Protein AF-0000000078591070 (afdb_homodimer)

Foldseek 3Di:
DKDWDWDDPDPFKIKTKIADPPPPAIWIDIDGDCQSVQWDDKADQHSFKIWTWGDDPPAIEIEMEGDADAPPDDPVSNVSRVVSVVVVVVPDDPPHHYDYDYHRHPVPPPVVPPVVD/DKDWDWQDPDPFKIKTKIADPPPPAIWIDIDGDCQSVQWDDKADQYSFKIWTWGDDPPAIEIEMEGDADAPPDDPVSNVSRVVSVVVVVVPDDPVHHYDYDYHRHPVVPVVPPVVVD

Nearest PDB structures (foldseek):
  4gyz-assembly6_F  TM=6.927E-01  e=1.384E-02  Mus musculus
  4gyz-assembly8_H  TM=6.654E-01  e=1.227E-02  Mus musculus
  5inm-assembly3_C  TM=6.725E-01  e=1.761E-02  Mus musculus
  5inn-assembly4_D  TM=6.388E-01  e=2.240E-02  Mus musculus
  6wan-assembly4_D  TM=4.362E-01  e=2.527E-02  Acinetobacter baumannii

InterPro domains:
  IPR027124 SWR1-complex protein 5/Craniofacial development protein 1/2 [PTHR23227] (29-116)
  IPR036691 Endonuclease/exonuclease/phosphatase superfamily [G3DSA:3.60.10.10] (2-116)
  IPR036691 Endonuclease/exonuclease/phosphatase superfamily [SSF56219] (11-110)

pLDDT: mean 88.66, std 16.93, range [23.31, 98.81]

Structure (mmCIF, N/CA/C/O backbone):
data_AF-0000000078591070-model_v1
#
loop_
_entity.id
_entity.type
_entity.pdbx_description
1 polymer 'Endonuclease/exonuclease/phosphatase domain-containing protein'
#
loop_
_atom_site.group_PDB
_atom_site.id
_atom_site.type_symbol
_atom_site.label_atom_id
_atom_site.label_alt_id
_atom_site.label_comp_id
_atom_site.label_asym_id
_atom_site.label_entity_id
_atom_site.label_seq_id
_atom_site.pdbx_PDB_ins_code
_atom_site.Cartn_x
_atom_site.Cartn_y
_atom_site.Cartn_z
_atom_site.occupancy
_atom_site.B_iso_or_equiv
_atom_site.auth_seq_id
_atom_site.auth_comp_id
_atom_site.auth_asym_id
_atom_site.auth_atom_id
_atom_site.pdbx_PDB_model_num
ATOM 1 N N . MET A 1 1 ? 10.844 8.273 19.078 1 74.38 1 MET A N 1
ATOM 2 C CA . MET A 1 1 ? 11.203 6.863 19.141 1 74.38 1 MET A CA 1
ATOM 3 C C . MET A 1 1 ? 10.484 6.074 18.047 1 74.38 1 MET A C 1
ATOM 5 O O . MET A 1 1 ? 9.367 6.418 17.656 1 74.38 1 MET A O 1
ATOM 9 N N . GLU A 1 2 ? 11.172 5.137 17.422 1 81.12 2 GLU A N 1
ATOM 10 C CA . GLU A 1 2 ? 10.594 4.316 16.359 1 81.12 2 GLU A CA 1
ATOM 11 C C . GLU A 1 2 ? 9.914 3.074 16.922 1 81.12 2 GLU A C 1
ATOM 13 O O . GLU A 1 2 ? 10.305 2.572 17.984 1 81.12 2 GLU A O 1
ATOM 18 N N . ARG A 1 3 ? 8.773 2.783 16.406 1 84.75 3 ARG A N 1
ATOM 19 C CA . ARG A 1 3 ? 8.047 1.563 16.75 1 84.75 3 ARG A CA 1
ATOM 20 C C . ARG A 1 3 ? 7.93 0.642 15.531 1 84.75 3 ARG A C 1
ATOM 22 O O . ARG A 1 3 ? 7.629 1.095 14.43 1 84.75 3 ARG A O 1
ATOM 29 N N . SER A 1 4 ? 8.391 -0.566 15.703 1 91.38 4 SER A N 1
ATOM 30 C CA . SER A 1 4 ? 8.258 -1.612 14.695 1 91.38 4 SER A CA 1
ATOM 31 C C . SER A 1 4 ? 7.547 -2.836 15.258 1 91.38 4 SER A C 1
ATOM 33 O O . SER A 1 4 ? 7.758 -3.209 16.422 1 91.38 4 SER A O 1
ATOM 35 N N . GLU A 1 5 ? 6.645 -3.328 14.375 1 90.62 5 GLU A N 1
ATOM 36 C CA . GLU A 1 5 ? 5.922 -4.5 14.859 1 90.62 5 GLU A CA 1
ATOM 37 C C . GLU A 1 5 ? 5.578 -5.449 13.719 1 90.62 5 GLU A C 1
ATOM 39 O O . GLU A 1 5 ? 5.422 -5.02 12.57 1 90.62 5 GLU A O 1
ATOM 44 N N . SER A 1 6 ? 5.605 -6.777 13.992 1 93.75 6 SER A N 1
ATOM 45 C CA . SER A 1 6 ? 5.008 -7.848 13.195 1 93.75 6 SER A CA 1
ATOM 46 C C . SER A 1 6 ? 4.145 -8.758 14.062 1 93.75 6 SER A C 1
ATOM 48 O O . SER A 1 6 ? 4.648 -9.438 14.961 1 93.75 6 SER A O 1
ATOM 50 N N . ARG A 1 7 ? 2.789 -8.641 13.789 1 93.31 7 ARG A N 1
ATOM 51 C CA . ARG A 1 7 ? 1.947 -9.422 14.688 1 93.31 7 ARG A CA 1
ATOM 52 C C . ARG A 1 7 ? 0.65 -9.836 14.008 1 93.31 7 ARG A C 1
ATOM 54 O O . ARG A 1 7 ? 0.177 -9.156 13.094 1 93.31 7 ARG A O 1
ATOM 61 N N . ASP A 1 8 ? 0.111 -10.938 14.531 1 94.56 8 ASP A N 1
ATOM 62 C CA . ASP A 1 8 ? -1.242 -11.336 14.156 1 94.56 8 ASP A CA 1
ATOM 63 C C . ASP A 1 8 ? -2.277 -10.383 14.75 1 94.56 8 ASP A C 1
ATOM 65 O O . ASP A 1 8 ? -2.225 -10.062 15.938 1 94.56 8 ASP A O 1
ATOM 69 N N . ILE A 1 9 ? -3.197 -9.914 13.922 1 92.81 9 ILE A N 1
ATOM 70 C CA . ILE A 1 9 ? -4.141 -8.938 14.438 1 92.81 9 ILE A CA 1
ATOM 71 C C . ILE A 1 9 ? -5.551 -9.523 14.438 1 92.81 9 ILE A C 1
ATOM 73 O O . ILE A 1 9 ? -6.535 -8.789 14.586 1 92.81 9 ILE A O 1
ATOM 77 N N . GLY A 1 10 ? -5.668 -10.828 14.203 1 90.38 10 GLY A N 1
ATOM 78 C CA . GLY A 1 10 ? -6.961 -11.492 14.258 1 90.38 10 GLY A CA 1
ATOM 79 C C . GLY A 1 10 ? -7.566 -11.727 12.891 1 90.38 10 GLY A C 1
ATOM 80 O O . GLY A 1 10 ? -7.172 -11.094 11.914 1 90.38 10 GLY A O 1
ATOM 81 N N . ASP A 1 11 ? -8.461 -12.672 12.789 1 90.88 11 ASP A N 1
ATOM 82 C CA . ASP A 1 11 ? -9.266 -12.992 11.617 1 90.88 11 ASP A CA 1
ATOM 83 C C . ASP A 1 11 ? -8.391 -13.398 10.438 1 90.88 11 ASP A C 1
ATOM 85 O O . ASP A 1 11 ? -8.734 -13.133 9.281 1 90.88 11 ASP A O 1
ATOM 89 N N . GLY A 1 12 ? -7.152 -13.859 10.758 1 93.44 12 GLY A N 1
ATOM 90 C CA . GLY A 1 12 ? -6.281 -14.398 9.727 1 93.44 12 GLY A CA 1
ATOM 91 C C . GLY A 1 12 ? -5.387 -13.344 9.094 1 93.44 12 GLY A C 1
ATOM 92 O O . GLY A 1 12 ? -4.773 -13.594 8.055 1 93.44 12 GLY A O 1
ATOM 93 N N . TYR A 1 13 ? -5.336 -12.18 9.789 1 96.12 13 TYR A N 1
ATOM 94 C CA . TYR A 1 13 ? -4.516 -11.109 9.234 1 96.12 13 TYR A CA 1
ATOM 95 C C . TYR A 1 13 ? -3.252 -10.898 10.062 1 96.12 13 TYR A C 1
ATOM 97 O O . TYR A 1 13 ? -3.287 -10.992 11.289 1 96.12 13 TYR A O 1
ATOM 105 N N . LYS A 1 14 ? -2.164 -10.633 9.367 1 97.19 14 LYS A N 1
ATOM 106 C CA . LYS A 1 14 ? -0.889 -10.258 9.969 1 97.19 14 LYS A CA 1
ATOM 107 C C . LYS A 1 14 ? -0.507 -8.828 9.609 1 97.19 14 LYS A C 1
ATOM 109 O O . LYS A 1 14 ? -0.638 -8.414 8.453 1 97.19 14 LYS A O 1
ATOM 114 N N . LEU A 1 15 ? -0.03 -8.07 10.609 1 96.94 15 LEU A N 1
ATOM 115 C CA . LEU A 1 15 ? 0.402 -6.688 10.438 1 96.94 15 LEU A CA 1
ATOM 116 C C . LEU A 1 15 ? 1.916 -6.57 10.578 1 96.94 15 LEU A C 1
ATOM 118 O O . LEU A 1 15 ? 2.498 -7.09 11.531 1 96.94 15 LEU A O 1
ATOM 122 N N . ILE A 1 16 ? 2.549 -5.961 9.633 1 97.62 16 ILE A N 1
ATOM 123 C CA . ILE A 1 16 ? 3.924 -5.484 9.727 1 97.62 16 ILE A CA 1
ATOM 124 C C . ILE A 1 16 ? 3.943 -3.955 9.688 1 97.62 16 ILE A C 1
ATOM 126 O O . ILE A 1 16 ? 3.447 -3.344 8.742 1 97.62 16 ILE A O 1
ATOM 130 N N . TYR A 1 17 ? 4.516 -3.359 10.703 1 95.44 17 TYR A N 1
ATOM 131 C CA . TYR A 1 17 ? 4.367 -1.921 10.898 1 95.44 17 TYR A CA 1
ATOM 132 C C . TYR A 1 17 ? 5.711 -1.273 11.219 1 95.44 17 TYR A C 1
ATOM 134 O O . TYR A 1 17 ? 6.566 -1.89 11.859 1 95.44 17 TYR A O 1
ATOM 142 N N . HIS A 1 18 ? 5.863 -0.063 10.742 1 95.88 18 HIS A N 1
ATOM 143 C CA . HIS A 1 18 ? 7.004 0.768 11.109 1 95.88 18 HIS A CA 1
ATOM 144 C C . HIS A 1 18 ? 6.602 2.232 11.242 1 95.88 18 HIS A C 1
ATOM 146 O O . HIS A 1 18 ? 6.113 2.836 10.281 1 95.88 18 HIS A O 1
ATOM 152 N N . GLY A 1 19 ? 6.742 2.785 12.453 1 90.94 19 GLY A N 1
ATOM 153 C CA . GLY A 1 19 ? 6.363 4.176 12.648 1 90.94 19 GLY A CA 1
ATOM 154 C C . GLY A 1 19 ? 7.004 4.805 13.867 1 90.94 19 GLY A C 1
ATOM 155 O O . GLY A 1 19 ? 7.977 4.27 14.406 1 90.94 19 GLY A O 1
ATOM 156 N N . THR A 1 20 ? 6.559 6.027 14.039 1 82.38 20 THR A N 1
ATOM 157 C CA . THR A 1 20 ? 7.039 6.766 15.203 1 82.38 20 THR A CA 1
ATOM 158 C C . THR A 1 20 ? 6.035 6.676 16.344 1 82.38 20 THR A C 1
ATOM 160 O O . THR A 1 20 ? 4.867 6.355 16.141 1 82.38 20 THR A O 1
ATOM 163 N N . THR A 1 21 ? 6.52 6.867 17.531 1 75.75 21 THR A N 1
ATOM 164 C CA . THR A 1 21 ? 5.664 6.789 18.719 1 75.75 21 THR A CA 1
ATOM 165 C C . THR A 1 21 ? 4.801 8.047 18.844 1 75.75 21 THR A C 1
ATOM 167 O O . THR A 1 21 ? 3.859 8.078 19.641 1 75.75 21 THR A O 1
ATOM 170 N N . SER A 1 22 ? 4.953 8.992 18 1 70.88 22 SER A N 1
ATOM 171 C CA . SER A 1 22 ? 4.246 10.266 18.109 1 70.88 22 SER A CA 1
ATOM 172 C C . SER A 1 22 ? 2.824 10.156 17.578 1 70.88 22 SER A C 1
ATOM 174 O O . SER A 1 22 ? 1.996 11.039 17.828 1 70.88 22 SER A O 1
ATOM 176 N N . GLY A 1 23 ? 2.477 9.055 17.125 1 67.19 23 GLY A N 1
ATOM 177 C CA . GLY A 1 23 ? 1.14 8.875 16.594 1 67.19 23 GLY A CA 1
ATOM 178 C C . GLY A 1 23 ? 0.979 9.469 15.203 1 67.19 23 GLY A C 1
ATOM 179 O O . GLY A 1 23 ? -0.123 9.477 14.648 1 67.19 23 GLY A O 1
ATOM 180 N N . TYR A 1 24 ? 2.154 10.125 14.867 1 72.94 24 TYR A N 1
ATOM 181 C CA . TYR A 1 24 ? 2.166 10.648 13.5 1 72.94 24 TYR A CA 1
ATOM 182 C C . TYR A 1 24 ? 3.012 9.766 12.586 1 72.94 24 TYR A C 1
ATOM 184 O O . TYR A 1 24 ? 4.02 9.203 13.023 1 72.94 24 TYR A O 1
ATOM 192 N N . ASN A 1 25 ? 2.59 9.516 11.445 1 77.25 25 ASN A N 1
ATOM 193 C CA . ASN A 1 25 ? 3.316 8.742 10.445 1 77.25 25 ASN A CA 1
ATOM 194 C C . ASN A 1 25 ? 3.459 7.277 10.867 1 77.25 25 ASN A C 1
ATOM 196 O O . ASN A 1 25 ? 3.426 6.965 12.055 1 77.25 25 ASN A O 1
ATOM 200 N N . GLY A 1 26 ? 3.674 6.477 10.031 1 92.19 26 GLY A N 1
ATOM 201 C CA . GLY A 1 26 ? 3.84 5.039 10.18 1 92.19 26 GLY A CA 1
ATOM 202 C C . GLY A 1 26 ? 3.174 4.242 9.078 1 92.19 26 GLY A C 1
ATOM 203 O O . GLY A 1 26 ? 1.952 4.297 8.914 1 92.19 26 GLY A O 1
ATOM 204 N N . VAL A 1 27 ? 3.996 3.547 8.422 1 96.31 27 VAL A N 1
ATOM 205 C CA . VAL A 1 27 ? 3.502 2.73 7.316 1 96.31 27 VAL A CA 1
ATOM 206 C C . VAL A 1 27 ? 3.42 1.269 7.75 1 96.31 27 VAL A C 1
ATOM 208 O O . VAL A 1 27 ? 4.156 0.837 8.641 1 96.31 27 VAL A O 1
ATOM 211 N N . GLY A 1 28 ? 2.43 0.602 7.172 1 96.88 28 GLY A N 1
ATOM 212 C CA . GLY A 1 28 ? 2.238 -0.807 7.477 1 96.88 28 GLY A CA 1
ATOM 213 C C . GLY A 1 28 ? 1.787 -1.619 6.277 1 96.88 28 GLY A C 1
ATOM 214 O O . GLY A 1 28 ? 1.378 -1.059 5.258 1 96.88 28 GLY A O 1
ATOM 215 N N . ILE A 1 29 ? 1.966 -2.896 6.434 1 98.5 29 ILE A N 1
ATOM 216 C CA . ILE A 1 29 ? 1.478 -3.881 5.473 1 98.5 29 ILE A CA 1
ATOM 217 C C . ILE A 1 29 ? 0.699 -4.973 6.203 1 98.5 29 ILE A C 1
ATOM 219 O O . ILE A 1 29 ? 1.17 -5.516 7.203 1 98.5 29 ILE A O 1
ATOM 223 N N . ILE A 1 30 ? -0.499 -5.199 5.73 1 97.81 30 ILE A N 1
ATOM 224 C CA . ILE A 1 30 ? -1.356 -6.242 6.281 1 97.81 30 ILE A CA 1
ATOM 225 C C . ILE A 1 30 ? -1.617 -7.309 5.219 1 97.81 30 ILE A C 1
ATOM 227 O O . ILE A 1 30 ? -1.912 -6.984 4.062 1 97.81 30 ILE A O 1
ATOM 231 N N . VAL A 1 31 ? -1.455 -8.555 5.598 1 98.12 31 VAL A N 1
ATOM 232 C CA . VAL A 1 31 ? -1.678 -9.656 4.664 1 98.12 31 VAL A CA 1
ATOM 233 C C . VAL A 1 31 ? -2.521 -10.742 5.336 1 98.12 31 VAL A C 1
ATOM 235 O O . VAL A 1 31 ? -2.586 -10.812 6.566 1 98.12 31 VAL A O 1
ATOM 238 N N . ASN A 1 32 ? -3.174 -11.516 4.512 1 97.69 32 ASN A N 1
ATOM 239 C CA . ASN A 1 32 ? -3.939 -12.633 5.055 1 97.69 32 ASN A CA 1
ATOM 240 C C . ASN A 1 32 ? -3.578 -13.953 4.375 1 97.69 32 ASN A C 1
ATOM 242 O O . ASN A 1 32 ? -2.633 -14.008 3.584 1 97.69 32 ASN A O 1
ATOM 246 N N . ASN A 1 33 ? -4.227 -14.984 4.773 1 95.19 33 ASN A N 1
ATOM 247 C CA . ASN A 1 33 ? -4.098 -16.344 4.242 1 95.19 33 ASN A CA 1
ATOM 248 C C . ASN A 1 33 ? -2.641 -16.797 4.207 1 95.19 33 ASN A C 1
ATOM 250 O O . ASN A 1 33 ? -1.899 -16.578 5.168 1 95.19 33 ASN A O 1
ATOM 254 N N . ASP A 1 34 ? -2.254 -17.438 3.137 1 91.88 34 ASP A N 1
ATOM 255 C CA . ASP A 1 34 ? -0.951 -18.094 3.121 1 91.88 34 ASP A CA 1
ATOM 256 C C . ASP A 1 34 ? 0.182 -17.078 3.059 1 91.88 34 ASP A C 1
ATOM 258 O O . ASP A 1 34 ? 1.314 -17.375 3.441 1 91.88 34 ASP A O 1
ATOM 262 N N . TYR A 1 35 ? -0.178 -15.836 2.672 1 95.62 35 TYR A N 1
ATOM 263 C CA . TYR A 1 35 ? 0.869 -14.828 2.555 1 95.62 35 TYR A CA 1
ATOM 264 C C . TYR A 1 35 ? 1.504 -14.539 3.91 1 95.62 35 TYR A C 1
ATOM 266 O O . TYR A 1 35 ? 2.682 -14.18 3.986 1 95.62 35 TYR A O 1
ATOM 274 N N . ARG A 1 36 ? 0.78 -14.766 4.945 1 96.38 36 ARG A N 1
ATOM 275 C CA . ARG A 1 36 ? 1.286 -14.555 6.297 1 96.38 36 ARG A CA 1
ATOM 276 C C . ARG A 1 36 ? 2.502 -15.438 6.57 1 96.38 36 ARG A C 1
ATOM 278 O O . ARG A 1 36 ? 3.396 -15.047 7.328 1 96.38 36 ARG A O 1
ATOM 285 N N . TYR A 1 37 ? 2.5 -16.578 5.891 1 96 37 TYR A N 1
ATOM 286 C CA . TYR A 1 37 ? 3.527 -17.562 6.184 1 96 37 TYR A CA 1
ATOM 287 C C . TYR A 1 37 ? 4.656 -17.5 5.156 1 96 37 TYR A C 1
ATOM 289 O O . TYR A 1 37 ? 5.691 -18.141 5.328 1 96 37 TYR A O 1
ATOM 297 N N . PHE A 1 38 ? 4.422 -16.703 4.195 1 97.31 38 PHE A N 1
ATOM 298 C CA . PHE A 1 38 ? 5.379 -16.719 3.096 1 97.31 38 PHE A CA 1
ATOM 299 C C . PHE A 1 38 ? 6.223 -15.445 3.102 1 97.31 38 PHE A C 1
ATOM 301 O O . PHE A 1 38 ? 7 -15.203 2.174 1 97.31 38 PHE A O 1
ATOM 308 N N . ILE A 1 39 ? 6.117 -14.625 4.148 1 98.06 39 ILE A N 1
ATOM 309 C CA . ILE A 1 39 ? 6.957 -13.438 4.262 1 98.06 39 ILE A CA 1
ATOM 310 C C . ILE A 1 39 ? 8.398 -13.844 4.559 1 98.06 39 ILE A C 1
ATOM 312 O O . ILE A 1 39 ? 8.672 -14.461 5.59 1 98.06 39 ILE A O 1
ATOM 316 N N . THR A 1 40 ? 9.352 -13.453 3.652 1 98.06 40 THR A N 1
ATOM 317 C CA . THR A 1 40 ? 10.719 -13.922 3.797 1 98.06 40 THR A CA 1
ATOM 318 C C . THR A 1 40 ? 11.656 -12.766 4.129 1 98.06 40 THR A C 1
ATOM 320 O O . THR A 1 40 ? 12.797 -12.977 4.543 1 98.06 40 THR A O 1
ATOM 323 N N . SER A 1 41 ? 11.227 -11.508 3.928 1 97.69 41 SER A N 1
ATOM 324 C CA . SER A 1 41 ? 12.023 -10.344 4.27 1 97.69 41 SER A CA 1
ATOM 325 C C . SER A 1 41 ? 11.141 -9.141 4.582 1 97.69 41 SER A C 1
ATOM 327 O O . SER A 1 41 ? 10.055 -8.992 4.016 1 97.69 41 SER A O 1
ATOM 329 N N . VAL A 1 42 ? 11.602 -8.367 5.559 1 98.38 42 VAL A N 1
ATOM 330 C CA . VAL A 1 42 ? 10.984 -7.098 5.914 1 98.38 42 VAL A CA 1
ATOM 331 C C . VAL A 1 42 ? 12.031 -5.984 5.883 1 98.38 42 VAL A C 1
ATOM 333 O O . VAL A 1 42 ? 13.086 -6.102 6.512 1 98.38 42 VAL A O 1
ATOM 336 N N . GLN A 1 43 ? 11.781 -4.965 5.102 1 98.38 43 GLN A N 1
ATOM 337 C CA . GLN A 1 43 ? 12.648 -3.789 5.078 1 98.38 43 GLN A CA 1
ATOM 338 C C . GLN A 1 43 ? 11.914 -2.551 5.582 1 98.38 43 GLN A C 1
ATOM 340 O O . GLN A 1 43 ? 11.016 -2.041 4.91 1 98.38 43 GLN A O 1
ATOM 345 N N . ARG A 1 44 ? 12.32 -2.146 6.734 1 97.75 44 ARG A N 1
ATOM 346 C CA . ARG A 1 44 ? 11.773 -0.941 7.348 1 97.75 44 ARG A CA 1
ATOM 347 C C . ARG A 1 44 ? 12.695 0.255 7.125 1 97.75 44 ARG A C 1
ATOM 349 O O . ARG A 1 44 ? 13.617 0.49 7.906 1 97.75 44 ARG A O 1
ATOM 356 N N . VAL A 1 45 ? 12.414 1.02 6.113 1 97.25 45 VAL A N 1
ATOM 357 C CA . VAL A 1 45 ? 13.328 2.053 5.633 1 97.25 45 VAL A CA 1
ATOM 358 C C . VAL A 1 45 ? 13.164 3.316 6.477 1 97.25 45 VAL A C 1
ATOM 360 O O . VAL A 1 45 ? 14.148 3.895 6.938 1 97.25 45 VAL A O 1
ATOM 363 N N . SER A 1 46 ? 11.969 3.789 6.668 1 95.44 46 SER A N 1
ATOM 364 C CA . SER A 1 46 ? 11.609 4.945 7.48 1 95.44 46 SER A CA 1
ATOM 365 C C . SER A 1 46 ? 10.148 4.887 7.902 1 95.44 46 SER A C 1
ATOM 367 O O . SER A 1 46 ? 9.43 3.945 7.555 1 95.44 46 SER A O 1
ATOM 369 N N . ASP A 1 47 ? 9.711 5.891 8.602 1 94.19 47 ASP A N 1
ATOM 370 C CA . ASP A 1 47 ? 8.312 5.922 9.008 1 94.19 47 ASP A CA 1
ATOM 371 C C . ASP A 1 47 ? 7.395 6.207 7.82 1 94.19 47 ASP A C 1
ATOM 373 O O . ASP A 1 47 ? 6.172 6.203 7.957 1 94.19 47 ASP A O 1
ATOM 377 N N . ARG A 1 48 ? 8.023 6.34 6.59 1 95.69 48 ARG A N 1
ATOM 378 C CA . ARG A 1 48 ? 7.23 6.656 5.402 1 95.69 48 ARG A CA 1
ATOM 379 C C . ARG A 1 48 ? 7.375 5.57 4.344 1 95.69 48 ARG A C 1
ATOM 381 O O . ARG A 1 48 ? 6.73 5.633 3.293 1 95.69 48 ARG A O 1
ATOM 388 N N . LEU A 1 49 ? 8.219 4.555 4.641 1 97.38 49 LEU A N 1
ATOM 389 C CA . LEU A 1 49 ? 8.57 3.621 3.574 1 97.38 49 LEU A CA 1
ATOM 390 C C . LEU A 1 49 ? 8.984 2.271 4.148 1 97.38 49 LEU A C 1
ATOM 392 O O . LEU A 1 49 ? 9.891 2.203 4.984 1 97.38 49 LEU A O 1
ATOM 396 N N . MET A 1 50 ? 8.305 1.268 3.689 1 98.44 50 MET A N 1
ATOM 397 C CA . MET A 1 50 ? 8.719 -0.087 4.047 1 98.44 50 MET A CA 1
ATOM 398 C C . MET A 1 50 ? 8.344 -1.077 2.951 1 98.44 50 MET A C 1
ATOM 400 O O . MET A 1 50 ? 7.578 -0.745 2.043 1 98.44 50 MET A O 1
ATOM 404 N N . SER A 1 51 ? 8.859 -2.258 3.014 1 98.81 51 SER A N 1
ATOM 405 C CA . SER A 1 51 ? 8.531 -3.303 2.051 1 98.81 51 SER A CA 1
ATOM 406 C C . SER A 1 51 ? 8.641 -4.688 2.676 1 98.81 51 SER A C 1
ATOM 408 O O . SER A 1 51 ? 9.344 -4.871 3.674 1 98.81 51 SER 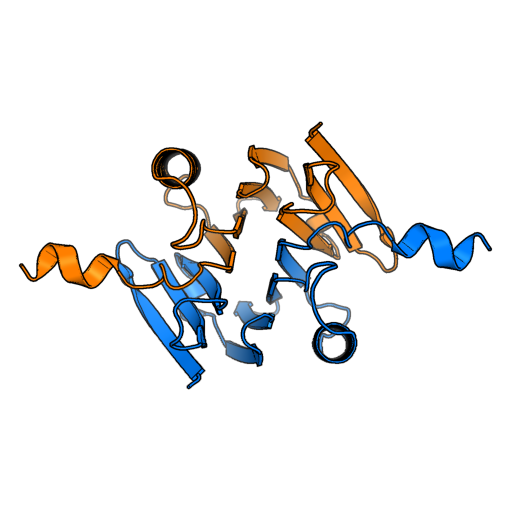A O 1
ATOM 410 N N . ILE A 1 52 ? 7.906 -5.59 2.146 1 98.75 52 ILE A N 1
ATOM 411 C CA . ILE A 1 52 ? 8.102 -7 2.469 1 98.75 52 ILE A CA 1
ATOM 412 C C . ILE A 1 52 ? 8.297 -7.801 1.185 1 98.75 52 ILE A C 1
ATOM 414 O O . ILE A 1 52 ? 7.941 -7.34 0.097 1 98.75 52 ILE A O 1
ATOM 418 N N . MET A 1 53 ? 8.914 -8.945 1.365 1 98.62 53 MET A N 1
ATOM 419 C CA . MET A 1 53 ? 9.07 -9.93 0.3 1 98.62 53 MET A CA 1
ATOM 420 C C . MET A 1 53 ? 8.258 -11.188 0.604 1 98.62 53 MET A C 1
ATOM 422 O O . MET A 1 53 ? 8.367 -11.75 1.692 1 98.62 53 MET A O 1
ATOM 426 N N . ILE A 1 54 ? 7.383 -11.547 -0.296 1 98 54 ILE A N 1
ATOM 427 C CA . ILE A 1 54 ? 6.648 -12.805 -0.208 1 98 54 ILE A CA 1
ATOM 428 C C . ILE A 1 54 ? 7.18 -13.789 -1.253 1 98 54 ILE A C 1
ATOM 430 O O . ILE A 1 54 ? 7.191 -13.484 -2.447 1 98 54 ILE A O 1
ATOM 434 N N . THR A 1 55 ? 7.613 -14.914 -0.786 1 97.12 55 THR A N 1
ATOM 435 C CA . THR A 1 55 ? 8.172 -15.906 -1.697 1 97.12 55 THR A CA 1
ATOM 436 C C . THR A 1 55 ? 7.359 -17.203 -1.655 1 97.12 55 THR A C 1
ATOM 438 O O . THR A 1 55 ? 7.309 -17.875 -0.625 1 97.12 55 THR A O 1
ATOM 441 N N . GLU A 1 56 ? 6.707 -17.453 -2.695 1 92.12 56 GLU A N 1
ATOM 442 C CA . GLU A 1 56 ? 5.992 -18.719 -2.885 1 92.12 56 GLU A CA 1
ATOM 443 C C . GLU A 1 56 ? 6.578 -19.516 -4.047 1 92.12 56 GLU A C 1
ATOM 445 O O . GLU A 1 56 ? 6.344 -19.188 -5.211 1 92.12 56 GLU A O 1
ATOM 450 N N . GLY A 1 57 ? 7.281 -20.594 -3.771 1 91.62 57 GLY A N 1
ATOM 451 C CA . GLY A 1 57 ? 8.008 -21.281 -4.832 1 91.62 57 GLY A CA 1
ATOM 452 C C . GLY A 1 57 ? 9.031 -20.406 -5.52 1 91.62 57 GLY A C 1
ATOM 453 O O . GLY A 1 57 ? 9.898 -19.828 -4.863 1 91.62 57 GLY A O 1
ATOM 454 N N . SER A 1 58 ? 8.812 -20.266 -6.852 1 92.69 58 SER A N 1
ATOM 455 C CA . SER A 1 58 ? 9.75 -19.438 -7.617 1 92.69 58 SER A CA 1
ATOM 456 C C . SER A 1 58 ? 9.242 -18.016 -7.766 1 92.69 58 SER A C 1
ATOM 458 O O . SER A 1 58 ? 9.945 -17.156 -8.289 1 92.69 58 SER A O 1
ATOM 460 N N . ASN A 1 59 ? 8.078 -17.766 -7.219 1 92.06 59 ASN A N 1
ATOM 461 C CA . ASN A 1 59 ? 7.488 -16.438 -7.34 1 92.06 59 ASN A CA 1
ATOM 462 C C . ASN A 1 59 ? 7.891 -15.539 -6.176 1 92.06 59 ASN A C 1
ATOM 464 O O . ASN A 1 59 ? 7.789 -15.938 -5.016 1 92.06 59 ASN A O 1
ATOM 468 N N . VAL A 1 60 ? 8.406 -14.375 -6.566 1 96.69 60 VAL A N 1
ATOM 469 C CA . VAL A 1 60 ? 8.758 -13.375 -5.57 1 96.69 60 VAL A CA 1
ATOM 470 C C . VAL A 1 60 ? 7.879 -12.133 -5.75 1 96.69 60 VAL A C 1
ATOM 472 O O . VAL A 1 60 ? 7.824 -11.562 -6.84 1 96.69 60 VAL A O 1
ATOM 475 N N . LEU A 1 61 ? 7.195 -11.781 -4.695 1 97.5 61 LEU A N 1
ATOM 476 C CA . LEU A 1 61 ? 6.348 -10.594 -4.688 1 97.5 61 LEU A CA 1
ATOM 477 C C . LEU A 1 61 ? 6.855 -9.57 -3.676 1 97.5 61 LEU A C 1
ATOM 479 O O . LEU A 1 61 ? 6.988 -9.883 -2.488 1 97.5 61 LEU A O 1
ATOM 483 N N . ARG A 1 62 ? 7.238 -8.383 -4.215 1 98.56 62 ARG A N 1
ATOM 484 C CA . ARG A 1 62 ? 7.637 -7.258 -3.377 1 98.56 62 ARG A CA 1
ATOM 485 C C . ARG A 1 62 ? 6.457 -6.324 -3.125 1 98.56 62 ARG A C 1
ATOM 487 O O . ARG A 1 62 ? 5.812 -5.859 -4.066 1 98.56 62 ARG A O 1
ATOM 494 N N . ILE A 1 63 ? 6.137 -6.156 -1.854 1 98.81 63 ILE A N 1
ATOM 495 C CA . ILE A 1 63 ? 5.074 -5.227 -1.476 1 98.81 63 ILE A CA 1
ATOM 496 C C . ILE A 1 63 ? 5.684 -4.004 -0.787 1 98.81 63 ILE A C 1
ATOM 498 O O . ILE A 1 63 ? 6.387 -4.137 0.218 1 98.81 63 ILE A O 1
ATOM 502 N N . VAL A 1 64 ? 5.43 -2.828 -1.358 1 98.75 64 VAL A N 1
ATOM 503 C CA . VAL A 1 64 ? 5.961 -1.583 -0.814 1 98.75 64 VAL A CA 1
ATOM 504 C C .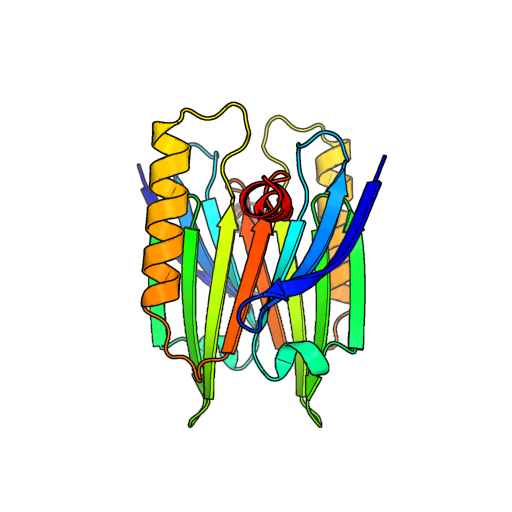 VAL A 1 64 ? 4.812 -0.717 -0.297 1 98.75 64 VAL A C 1
ATOM 506 O O . VAL A 1 64 ? 3.807 -0.532 -0.986 1 98.75 64 VAL A O 1
ATOM 509 N N . SER A 1 65 ? 4.91 -0.262 0.902 1 98.5 65 SER A N 1
ATOM 510 C CA . SER A 1 65 ? 4.016 0.733 1.483 1 98.5 65 SER A CA 1
ATOM 511 C C . SER A 1 65 ? 4.711 2.08 1.639 1 98.5 65 SER A C 1
ATOM 513 O O . SER A 1 65 ? 5.77 2.168 2.27 1 98.5 65 SER A O 1
ATOM 515 N N . ALA A 1 66 ? 4.074 3.109 1.047 1 97.31 66 ALA A N 1
ATOM 516 C CA . ALA A 1 66 ? 4.754 4.402 1 1 97.31 66 ALA A CA 1
ATOM 517 C C . ALA A 1 66 ? 3.809 5.531 1.399 1 97.31 66 ALA A C 1
ATOM 519 O O . ALA A 1 66 ? 2.629 5.516 1.046 1 97.31 66 ALA A O 1
ATOM 520 N N . TYR A 1 67 ? 4.391 6.434 2.09 1 95.81 67 TYR A N 1
ATOM 521 C CA . TYR A 1 67 ? 3.785 7.73 2.373 1 95.81 67 TYR A CA 1
ATOM 522 C C . TYR A 1 67 ? 4.707 8.867 1.946 1 95.81 67 TYR A C 1
ATOM 524 O O . TYR A 1 67 ? 5.578 9.289 2.711 1 95.81 67 TYR A O 1
ATOM 532 N N . ALA A 1 68 ? 4.406 9.336 0.759 1 94.69 68 ALA A N 1
ATOM 533 C CA . ALA A 1 68 ? 5.297 10.344 0.183 1 94.69 68 ALA A CA 1
ATOM 534 C C . ALA A 1 68 ? 5.164 11.68 0.918 1 94.69 68 ALA A C 1
ATOM 536 O O . ALA A 1 68 ? 4.07 12.055 1.344 1 94.69 68 ALA A O 1
ATOM 537 N N . PRO A 1 69 ? 6.297 12.352 1.034 1 91.94 69 PRO A N 1
ATOM 538 C CA . PRO A 1 69 ? 6.238 13.648 1.706 1 91.94 69 PRO A CA 1
ATOM 539 C C . PRO A 1 69 ? 5.391 14.672 0.949 1 91.94 69 PRO A C 1
ATOM 541 O O . PRO A 1 69 ? 5.398 14.688 -0.284 1 91.94 69 PRO A O 1
ATOM 544 N N . GLN A 1 70 ? 4.641 15.398 1.677 1 86.81 70 GLN A N 1
ATOM 545 C CA . GLN A 1 70 ? 3.811 16.438 1.062 1 86.81 70 GLN A CA 1
ATOM 546 C C . GLN A 1 70 ? 4.617 17.703 0.804 1 86.81 70 GLN A C 1
ATOM 548 O O . GLN A 1 70 ? 5.77 17.812 1.227 1 86.81 70 GLN A O 1
ATOM 553 N N . CYS A 1 71 ? 4.035 18.672 0.126 1 82 71 CYS A N 1
ATOM 554 C CA . CYS A 1 71 ? 4.703 19.891 -0.311 1 82 71 CYS A CA 1
ATOM 555 C C . CYS A 1 71 ? 5.246 20.672 0.88 1 82 71 CYS A C 1
ATOM 557 O O . CYS A 1 71 ? 6.293 21.312 0.782 1 82 71 CYS A O 1
ATOM 559 N N . GLY A 1 72 ? 4.633 20.578 2.08 1 84.06 72 GLY A N 1
ATOM 560 C CA . GLY A 1 72 ? 5.027 21.344 3.244 1 84.06 72 GLY A CA 1
ATOM 561 C C . GLY A 1 72 ? 6.234 20.766 3.963 1 84.06 72 GLY A C 1
ATOM 562 O O . GLY A 1 72 ? 6.797 21.406 4.855 1 84.06 72 GLY A O 1
ATOM 563 N N . CYS A 1 73 ? 6.715 19.641 3.562 1 88.56 73 CYS A N 1
ATOM 564 C CA . CYS A 1 73 ? 7.883 19.016 4.18 1 88.56 73 CYS A CA 1
ATOM 565 C C . CYS A 1 73 ? 9.172 19.688 3.707 1 88.56 73 CYS A C 1
ATOM 567 O O . CYS A 1 73 ? 9.195 20.312 2.648 1 88.56 73 CYS A O 1
ATOM 569 N N . THR A 1 74 ? 10.234 19.578 4.488 1 94.31 74 THR A N 1
ATOM 570 C CA . THR A 1 74 ? 11.523 20.141 4.125 1 94.31 74 THR A CA 1
ATOM 571 C C . THR A 1 74 ? 12.109 19.422 2.912 1 94.31 74 THR A C 1
ATOM 573 O O . THR A 1 74 ? 11.758 18.281 2.633 1 94.31 74 THR A O 1
ATOM 576 N N . ASP A 1 75 ? 12.953 20.062 2.252 1 94.62 75 ASP A N 1
ATOM 577 C CA . ASP A 1 75 ? 13.648 19.438 1.127 1 94.62 75 ASP A CA 1
ATOM 578 C C . ASP A 1 75 ? 14.445 18.219 1.575 1 94.62 75 ASP A C 1
ATOM 580 O O . ASP A 1 75 ? 14.539 17.234 0.842 1 94.62 75 ASP A O 1
ATOM 584 N N . ASP A 1 76 ? 15.023 18.375 2.725 1 96.5 76 ASP A N 1
ATOM 585 C CA . ASP A 1 76 ? 15.781 17.25 3.254 1 96.5 76 ASP A CA 1
ATOM 586 C C . ASP A 1 76 ? 14.891 16.016 3.434 1 96.5 76 ASP A C 1
ATOM 588 O O . ASP A 1 76 ? 15.281 14.906 3.072 1 96.5 76 ASP A O 1
ATOM 592 N N . THR A 1 77 ? 13.695 16.172 3.936 1 94.25 77 THR A N 1
ATOM 593 C CA . THR A 1 77 ? 12.742 15.086 4.121 1 94.25 77 THR A CA 1
ATOM 594 C C . THR A 1 77 ? 12.367 14.461 2.781 1 94.25 77 THR A C 1
ATOM 596 O O . THR A 1 77 ? 12.336 13.234 2.654 1 94.25 77 THR A O 1
ATOM 599 N N . LYS A 1 78 ? 12.156 15.297 1.846 1 94.62 78 LYS A N 1
ATOM 600 C CA . LYS A 1 78 ? 11.797 14.812 0.516 1 94.62 78 LYS A CA 1
ATOM 601 C C . LYS A 1 78 ? 12.953 14.031 -0.109 1 94.62 78 LYS A C 1
ATOM 603 O O . LYS A 1 78 ? 12.75 12.938 -0.635 1 94.62 78 LYS A O 1
ATOM 608 N N . GLU A 1 79 ? 14.109 14.617 -0.035 1 96.62 79 GLU A N 1
ATOM 609 C CA . GLU A 1 79 ? 15.289 13.961 -0.606 1 96.62 79 GLU A CA 1
ATOM 610 C C . GLU A 1 79 ? 15.531 12.602 0.042 1 96.62 79 GLU A C 1
ATOM 612 O O . GLU A 1 79 ? 15.82 11.625 -0.648 1 96.62 79 GLU A O 1
ATOM 617 N N . GLN A 1 80 ? 15.422 12.57 1.348 1 96.81 80 GLN A N 1
ATOM 618 C CA . GLN A 1 80 ? 15.625 11.312 2.057 1 96.81 80 GLN A CA 1
ATOM 619 C C . GLN A 1 80 ? 14.594 10.273 1.637 1 96.81 80 GLN A C 1
ATOM 621 O O . GLN A 1 80 ? 14.938 9.102 1.44 1 96.81 80 GLN A O 1
ATOM 626 N N . PHE A 1 81 ? 13.398 10.641 1.497 1 96.19 81 PHE A N 1
ATOM 627 C CA . PHE A 1 81 ? 12.352 9.711 1.082 1 96.19 81 PHE A CA 1
ATOM 628 C C . PHE A 1 81 ? 12.633 9.172 -0.315 1 96.19 81 PHE A C 1
ATOM 630 O O . PHE A 1 81 ? 12.633 7.957 -0.526 1 96.19 81 PHE A O 1
ATOM 637 N N . TYR A 1 82 ? 12.93 10.016 -1.229 1 96.19 82 TYR A N 1
ATOM 638 C CA . TYR A 1 82 ? 13.062 9.594 -2.619 1 96.19 82 TYR A CA 1
ATOM 639 C C . TYR A 1 82 ? 14.367 8.828 -2.832 1 96.19 82 TYR A C 1
ATOM 641 O O . TYR A 1 82 ? 14.422 7.906 -3.65 1 96.19 82 TYR 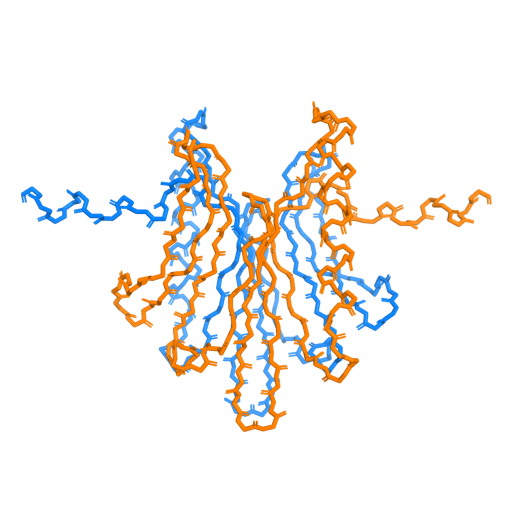A O 1
ATOM 649 N N . ARG A 1 83 ? 15.352 9.242 -2.074 1 97.44 83 ARG A N 1
ATOM 650 C CA . ARG A 1 83 ? 16.578 8.445 -2.117 1 97.44 83 ARG A CA 1
ATOM 651 C C . ARG A 1 83 ? 16.312 7.035 -1.59 1 97.44 83 ARG A C 1
ATOM 653 O O . ARG A 1 83 ? 16.703 6.051 -2.223 1 97.44 83 ARG A O 1
ATOM 660 N N . GLY A 1 84 ? 15.664 6.902 -0.439 1 97.56 84 GLY A N 1
ATOM 661 C CA . GLY A 1 84 ? 15.328 5.602 0.111 1 97.56 84 GLY A CA 1
ATOM 662 C C . GLY A 1 84 ? 14.438 4.781 -0.805 1 97.56 84 GLY A C 1
ATOM 663 O O . GLY A 1 84 ? 14.633 3.574 -0.95 1 97.56 84 GLY A O 1
ATOM 664 N N . PHE A 1 85 ? 13.547 5.496 -1.401 1 97.38 85 PHE A N 1
ATOM 665 C CA . PHE A 1 85 ? 12.625 4.848 -2.328 1 97.38 85 PHE A CA 1
ATOM 666 C C . PHE A 1 85 ? 13.375 4.285 -3.529 1 97.38 85 PHE A C 1
ATOM 668 O O . PHE A 1 85 ? 13.188 3.121 -3.895 1 97.38 85 PHE A O 1
ATOM 675 N N . LYS A 1 86 ? 14.195 5.066 -4.09 1 96.5 86 LYS A N 1
ATOM 676 C CA . LYS A 1 86 ? 14.992 4.648 -5.238 1 96.5 86 LYS A CA 1
ATOM 677 C C . LYS A 1 86 ? 15.891 3.463 -4.879 1 96.5 86 LYS A C 1
ATOM 679 O O . LYS A 1 86 ? 15.961 2.486 -5.625 1 96.5 86 LYS A O 1
ATOM 684 N N . GLU A 1 87 ? 16.562 3.598 -3.783 1 98 87 GLU A N 1
ATOM 685 C CA . GLU A 1 87 ? 17.453 2.525 -3.336 1 98 87 GLU A CA 1
ATOM 686 C C . GLU A 1 87 ? 16.672 1.229 -3.113 1 98 87 GLU A C 1
ATOM 688 O O . GLU A 1 87 ? 17.156 0.148 -3.469 1 98 87 GLU A O 1
ATOM 693 N N . LEU A 1 88 ? 15.562 1.338 -2.541 1 98.06 88 LEU A N 1
ATOM 694 C CA . LEU A 1 88 ? 14.711 0.177 -2.305 1 98.06 88 LEU A CA 1
ATOM 695 C C . LEU A 1 88 ? 14.367 -0.524 -3.617 1 98.06 88 LEU A C 1
ATOM 697 O O . LEU A 1 88 ? 14.547 -1.738 -3.74 1 98.06 88 LEU A O 1
ATOM 701 N N . LEU A 1 89 ? 13.945 0.216 -4.613 1 96.88 89 LEU A N 1
ATOM 702 C CA . LEU A 1 89 ? 13.539 -0.347 -5.895 1 96.88 89 LEU A CA 1
ATOM 703 C C . LEU A 1 89 ? 14.734 -0.927 -6.645 1 96.88 89 LEU A C 1
ATOM 705 O O . LEU A 1 89 ? 14.609 -1.938 -7.34 1 96.88 89 LEU A O 1
ATOM 709 N N . GLN A 1 90 ? 15.836 -0.282 -6.516 1 96.75 90 GLN A N 1
ATOM 710 C CA . GLN A 1 90 ? 17.047 -0.749 -7.18 1 96.75 90 GLN A CA 1
ATOM 711 C C . GLN A 1 90 ? 17.484 -2.104 -6.633 1 96.75 90 GLN A C 1
ATOM 713 O O . GLN A 1 90 ? 18.234 -2.836 -7.297 1 96.75 90 GLN A O 1
ATOM 718 N N . GLY A 1 91 ? 17 -2.395 -5.484 1 96.94 91 GLY A N 1
ATOM 719 C CA . GLY A 1 91 ? 17.344 -3.666 -4.871 1 96.94 91 GLY A CA 1
ATOM 720 C C . GLY A 1 91 ? 16.484 -4.816 -5.352 1 96.94 91 GLY A C 1
ATOM 721 O O . GLY A 1 91 ? 16.781 -5.98 -5.062 1 96.94 91 GLY A O 1
ATOM 722 N N . PHE A 1 92 ? 15.469 -4.5 -6.031 1 96.75 92 PHE A N 1
ATOM 723 C CA . PHE A 1 92 ? 14.578 -5.535 -6.543 1 96.75 92 PHE A CA 1
ATOM 724 C C . PHE A 1 92 ? 15.086 -6.07 -7.879 1 96.75 92 PHE A C 1
ATOM 726 O O . PHE A 1 92 ? 15.594 -5.312 -8.703 1 96.75 92 PHE A O 1
ATOM 733 N N . ALA A 1 93 ? 14.938 -7.391 -8.141 1 95.19 93 ALA A N 1
ATOM 734 C CA . ALA A 1 93 ? 15.289 -7.973 -9.43 1 95.19 93 ALA A CA 1
ATOM 735 C C . ALA A 1 93 ? 14.227 -7.664 -10.484 1 95.19 93 ALA A C 1
ATOM 737 O O . ALA A 1 93 ? 13.047 -7.484 -10.148 1 95.19 93 ALA A O 1
ATOM 738 N N . GLU A 1 94 ? 14.555 -7.641 -11.695 1 92.5 94 GLU A N 1
ATOM 739 C CA . GLU A 1 94 ? 13.68 -7.297 -12.805 1 92.5 94 GLU A CA 1
ATOM 740 C C . GLU A 1 94 ? 12.492 -8.25 -12.891 1 92.5 94 GLU A C 1
ATOM 742 O O . GLU A 1 94 ? 11.375 -7.844 -13.219 1 92.5 94 GLU A O 1
ATOM 747 N N . ARG A 1 95 ? 12.766 -9.469 -12.539 1 92.75 95 ARG A N 1
ATOM 748 C CA . ARG A 1 95 ? 11.727 -10.477 -12.727 1 92.75 95 ARG A CA 1
ATOM 749 C C . ARG A 1 95 ? 10.75 -10.492 -11.562 1 92.75 95 ARG A C 1
ATOM 751 O O . ARG A 1 95 ? 9.703 -11.133 -11.625 1 92.75 95 ARG A O 1
ATOM 758 N N . GLU A 1 96 ? 11.109 -9.781 -10.5 1 96.19 96 GLU A N 1
ATOM 759 C CA . GLU A 1 96 ? 10.234 -9.781 -9.328 1 96.19 96 GLU A CA 1
ATOM 760 C C . GLU A 1 96 ? 8.992 -8.922 -9.578 1 96.19 96 GLU A C 1
ATOM 762 O O . GLU A 1 96 ? 9.078 -7.863 -10.203 1 96.19 96 GLU A O 1
ATOM 767 N N . ASN A 1 97 ? 7.863 -9.469 -9.141 1 97 97 ASN A N 1
ATOM 768 C CA . ASN A 1 97 ? 6.645 -8.672 -9.156 1 97 97 ASN A CA 1
ATOM 769 C C . ASN A 1 97 ? 6.625 -7.664 -8.008 1 97 97 ASN A C 1
ATOM 771 O O . ASN A 1 97 ? 6.914 -8.008 -6.863 1 97 97 ASN A O 1
ATOM 775 N N . VAL A 1 98 ? 6.328 -6.414 -8.414 1 98.12 98 VAL A N 1
ATOM 776 C CA . VAL A 1 98 ? 6.344 -5.328 -7.434 1 98.12 98 VAL A CA 1
ATOM 777 C C . VAL A 1 98 ? 4.965 -4.676 -7.367 1 98.12 98 VAL A C 1
ATOM 779 O O . VAL A 1 98 ? 4.352 -4.402 -8.398 1 98.12 98 VAL A O 1
ATOM 782 N N . ILE A 1 99 ? 4.426 -4.504 -6.156 1 98.69 99 ILE A N 1
ATOM 783 C CA . ILE A 1 99 ? 3.227 -3.721 -5.879 1 98.69 99 ILE A CA 1
ATOM 784 C C . ILE A 1 99 ? 3.547 -2.627 -4.863 1 98.69 99 ILE A C 1
ATOM 786 O O . ILE A 1 99 ? 4.074 -2.908 -3.785 1 98.69 99 ILE A O 1
ATOM 790 N N . ILE A 1 100 ? 3.271 -1.396 -5.223 1 98.56 100 ILE A N 1
ATOM 791 C CA . ILE A 1 100 ? 3.469 -0.251 -4.34 1 98.56 100 ILE A CA 1
ATOM 792 C C . ILE A 1 100 ? 2.123 0.395 -4.023 1 98.56 100 ILE A C 1
ATOM 794 O O . ILE A 1 100 ? 1.329 0.667 -4.93 1 98.56 100 ILE A O 1
ATOM 798 N N . GLY A 1 101 ? 1.802 0.547 -2.758 1 98 101 GLY A N 1
ATOM 799 C CA . GLY A 1 101 ? 0.596 1.245 -2.342 1 98 101 GLY A CA 1
ATOM 800 C C . GLY A 1 101 ? 0.859 2.328 -1.313 1 98 101 GLY A C 1
ATOM 801 O O . GLY A 1 101 ? 1.776 2.207 -0.498 1 98 101 GLY A O 1
ATOM 802 N N . GLY A 1 102 ? 0.008 3.268 -1.324 1 96.69 102 GLY A N 1
ATOM 803 C CA . GLY A 1 102 ? 0.101 4.293 -0.296 1 96.69 102 GLY A CA 1
ATOM 804 C C . GLY A 1 102 ? -0.356 5.656 -0.772 1 96.69 102 GLY A C 1
ATOM 805 O O . GLY A 1 102 ? -1.111 5.762 -1.74 1 96.69 102 GLY A O 1
ATOM 806 N N . ASP A 1 103 ? -0.007 6.668 0.023 1 94.94 103 ASP A N 1
ATOM 807 C CA . ASP A 1 103 ? -0.325 8.062 -0.269 1 94.94 103 ASP A CA 1
ATOM 808 C C . ASP A 1 103 ? 0.842 8.758 -0.965 1 94.94 103 ASP A C 1
ATOM 810 O O . ASP A 1 103 ? 1.924 8.891 -0.389 1 94.94 103 ASP A O 1
ATOM 814 N N . PHE A 1 104 ? 0.608 9.266 -2.143 1 91.38 104 PHE A N 1
ATOM 815 C CA . PHE A 1 104 ? 1.692 9.844 -2.928 1 91.38 104 PHE A CA 1
ATOM 816 C C . PHE A 1 104 ? 1.634 11.359 -2.895 1 91.38 104 PHE A C 1
ATOM 818 O O . PHE A 1 104 ? 2.529 12.039 -3.408 1 91.38 104 PHE A O 1
ATOM 825 N N . ASN A 1 105 ? 0.674 11.93 -2.223 1 86.25 105 ASN A N 1
ATOM 826 C CA . ASN A 1 105 ? 0.507 13.367 -2.031 1 86.25 105 ASN A CA 1
ATOM 827 C C . ASN A 1 105 ? 0.718 14.133 -3.334 1 86.25 105 ASN A C 1
ATOM 829 O O . ASN A 1 105 ? 1.446 15.125 -3.363 1 86.25 105 ASN A O 1
ATOM 833 N N . GLY A 1 106 ? 0.147 13.805 -4.363 1 74.81 106 GLY A N 1
ATOM 834 C CA . GLY A 1 106 ? 0.146 14.523 -5.629 1 74.81 106 GLY A CA 1
ATOM 835 C C . GLY A 1 106 ? 1.418 14.328 -6.43 1 74.81 106 GLY A C 1
ATOM 836 O O . GLY A 1 106 ? 1.597 14.938 -7.484 1 74.81 106 GLY A O 1
ATOM 837 N N . HIS A 1 107 ? 2.377 13.516 -5.996 1 70.81 107 HIS A N 1
ATOM 838 C CA . HIS A 1 107 ? 3.641 13.312 -6.695 1 70.81 107 HIS A CA 1
ATOM 839 C C . HIS A 1 107 ? 3.477 12.328 -7.852 1 70.81 107 HIS A C 1
ATOM 841 O O . HIS A 1 107 ? 4.363 12.203 -8.695 1 70.81 107 HIS A O 1
ATOM 847 N N . VAL A 1 108 ? 2.414 11.5 -7.949 1 58.69 108 VAL A N 1
ATOM 848 C CA . VAL A 1 108 ? 2.254 10.43 -8.93 1 58.69 108 VAL A CA 1
ATOM 849 C C . VAL A 1 108 ? 2.135 11.031 -10.328 1 58.69 108 VAL A C 1
ATOM 851 O O . VAL A 1 108 ? 2.426 10.359 -11.328 1 58.69 108 VAL A O 1
ATOM 854 N N . GLY A 1 109 ? 2.525 12.25 -10.688 1 50.38 109 GLY A N 1
ATOM 855 C CA . GLY A 1 109 ? 2.414 12.836 -12.008 1 50.38 109 GLY A CA 1
ATOM 856 C C . GLY A 1 109 ? 3.613 13.68 -12.398 1 50.38 109 GLY A C 1
ATOM 857 O O . GLY A 1 109 ? 3.67 14.219 -13.5 1 50.38 109 GLY A O 1
ATOM 858 N N . SER A 1 110 ? 4.293 14.023 -11.477 1 47.5 110 SER A N 1
ATOM 859 C CA . SER A 1 110 ? 5.289 15.023 -11.844 1 47.5 110 SER A CA 1
ATOM 860 C C . SER A 1 110 ? 6.352 14.43 -12.766 1 47.5 110 SER A C 1
ATOM 862 O O . SER A 1 110 ? 7.324 15.109 -13.109 1 47.5 110 SER A O 1
ATOM 864 N N . ALA A 1 111 ? 6.379 13.273 -12.883 1 41.78 111 ALA A N 1
ATOM 865 C CA . ALA A 1 111 ? 7.418 12.898 -13.836 1 41.78 111 ALA A CA 1
ATOM 866 C C . ALA A 1 111 ? 7.156 13.539 -15.203 1 41.78 111 ALA A C 1
ATOM 868 O O . ALA A 1 111 ? 7.883 13.273 -16.172 1 41.78 111 ALA A O 1
ATOM 869 N N . ARG A 1 112 ? 5.949 13.984 -15.594 1 37.69 112 ARG A N 1
ATOM 870 C CA . ARG A 1 112 ? 5.879 14.57 -16.922 1 37.69 112 ARG A CA 1
ATOM 871 C C . ARG A 1 112 ? 6.969 15.609 -17.125 1 37.69 112 ARG A C 1
ATOM 873 O O . ARG A 1 112 ? 7.395 15.867 -18.25 1 37.69 112 ARG A O 1
ATOM 880 N N . ASP A 1 113 ? 7.102 16.594 -16.203 1 35.66 113 ASP A N 1
ATOM 881 C CA . ASP A 1 113 ? 7.707 17.859 -16.641 1 35.66 113 ASP A CA 1
ATOM 882 C C . ASP A 1 113 ? 9.211 17.688 -16.859 1 35.66 113 ASP A C 1
ATOM 884 O O . ASP A 1 113 ? 9.891 18.641 -17.266 1 35.66 113 ASP A O 1
ATOM 888 N N . GLY A 1 114 ? 9.836 16.719 -16.375 1 33.97 114 GLY A N 1
ATOM 889 C CA . GLY A 1 114 ? 11.234 16.781 -16.75 1 33.97 114 GLY A CA 1
ATOM 890 C C . GLY A 1 114 ? 11.469 16.484 -18.219 1 33.97 114 GLY A C 1
ATOM 891 O O . GLY A 1 114 ? 12.586 16.625 -18.719 1 33.97 114 GLY A O 1
ATOM 892 N N . TYR A 1 115 ? 10.703 15.602 -18.812 1 31.36 115 TYR A N 1
ATOM 893 C CA . TYR A 1 115 ? 11.164 15.438 -20.188 1 31.36 115 TYR A CA 1
ATOM 894 C C . TYR A 1 115 ? 10.648 16.562 -21.078 1 31.36 115 TYR A C 1
ATOM 896 O O . TYR A 1 115 ? 10.977 16.625 -22.266 1 31.36 115 TYR A O 1
ATOM 904 N N . GLU A 1 116 ? 9.539 17.141 -20.734 1 27.16 116 GLU A N 1
ATOM 905 C CA . GLU A 1 116 ? 9.18 18.109 -21.781 1 27.16 116 GLU A CA 1
ATOM 906 C C . GLU A 1 116 ? 9.977 19.391 -21.641 1 27.16 116 GLU A C 1
ATOM 908 O O . GLU A 1 116 ? 9.789 20.328 -22.422 1 27.16 116 GLU A O 1
ATOM 913 N N . ARG A 1 117 ? 10.914 19.531 -20.719 1 23.31 117 ARG A N 1
ATOM 914 C CA . ARG A 1 117 ? 11.539 20.766 -21.188 1 23.31 117 ARG A CA 1
ATOM 915 C C . ARG A 1 117 ? 12.461 20.516 -22.359 1 23.31 117 ARG A C 1
ATOM 917 O O . ARG A 1 117 ? 13.117 19.469 -22.438 1 23.31 117 ARG A O 1
ATOM 924 N N . MET B 1 1 ? -11.945 19.078 -6.469 1 74.25 1 MET B N 1
ATOM 925 C CA . MET B 1 1 ? -12.18 18.203 -7.605 1 74.25 1 MET B CA 1
ATOM 926 C C . MET B 1 1 ? -11.367 16.906 -7.469 1 74.25 1 MET B C 1
ATOM 928 O O . MET B 1 1 ? -10.273 16.922 -6.906 1 74.25 1 MET B O 1
ATOM 932 N N . GLU B 1 2 ? -11.969 15.789 -7.793 1 81 2 GLU B N 1
ATOM 933 C CA . GLU B 1 2 ? -11.305 14.492 -7.703 1 81 2 GLU B CA 1
ATOM 934 C C . GLU B 1 2 ? -10.539 14.172 -8.984 1 81 2 GLU B C 1
ATOM 936 O O . GLU B 1 2 ? -10.922 14.625 -10.07 1 81 2 GLU B O 1
ATOM 941 N N . ARG B 1 3 ? -9.359 13.68 -8.828 1 84.69 3 ARG B N 1
ATOM 942 C CA . ARG B 1 3 ? -8.547 13.203 -9.945 1 84.69 3 ARG B CA 1
ATOM 943 C C . ARG B 1 3 ? -8.328 11.695 -9.859 1 84.69 3 ARG B C 1
ATOM 945 O O . ARG B 1 3 ? -8.016 11.164 -8.789 1 84.69 3 ARG B O 1
ATOM 952 N N . SER B 1 4 ? -8.727 11.008 -10.898 1 91.38 4 SER B N 1
ATOM 953 C CA . SER B 1 4 ? -8.492 9.578 -11.039 1 91.38 4 SER B CA 1
ATOM 954 C C . SER B 1 4 ? -7.715 9.266 -12.305 1 91.38 4 SER B C 1
ATOM 956 O O . SER B 1 4 ? -7.934 9.891 -13.344 1 91.38 4 SER B O 1
ATOM 958 N N . GLU B 1 5 ? -6.75 8.352 -12.078 1 90.75 5 GLU B N 1
ATOM 959 C CA . GLU B 1 5 ? -5.957 8.008 -13.258 1 90.75 5 GLU B CA 1
ATOM 960 C C . GLU B 1 5 ? -5.516 6.547 -13.219 1 90.75 5 GLU B C 1
ATOM 962 O O . GLU B 1 5 ? -5.359 5.965 -12.148 1 90.75 5 GLU B O 1
ATOM 967 N N . SER B 1 6 ? -5.465 5.891 -14.398 1 93.69 6 SER B N 1
ATOM 968 C CA . SER B 1 6 ? -4.777 4.637 -14.68 1 93.69 6 SER B CA 1
ATOM 969 C C . SER B 1 6 ? -3.883 4.762 -15.906 1 93.69 6 SER B C 1
ATOM 971 O O . SER B 1 6 ? -4.371 4.969 -17.016 1 93.69 6 SER B O 1
ATOM 973 N N . ARG B 1 7 ? -2.529 4.738 -15.609 1 93.31 7 ARG B N 1
ATOM 974 C CA . ARG B 1 7 ? -1.666 4.973 -16.766 1 93.31 7 ARG B CA 1
ATOM 975 C C . ARG B 1 7 ? -0.322 4.273 -16.594 1 93.31 7 ARG B C 1
ATOM 977 O O . ARG B 1 7 ? 0.136 4.062 -15.469 1 93.31 7 ARG B O 1
ATOM 984 N N . ASP B 1 8 ? 0.268 3.994 -17.766 1 94.5 8 ASP B N 1
ATOM 985 C CA . ASP B 1 8 ? 1.656 3.543 -17.766 1 94.5 8 ASP B CA 1
ATOM 986 C C . ASP B 1 8 ? 2.605 4.68 -17.406 1 94.5 8 ASP B C 1
ATOM 988 O O . ASP B 1 8 ? 2.49 5.789 -17.938 1 94.5 8 ASP B O 1
ATOM 992 N N . ILE B 1 9 ? 3.518 4.41 -16.484 1 92.81 9 ILE B N 1
ATOM 993 C CA . ILE B 1 9 ? 4.375 5.504 -16.047 1 92.81 9 ILE B CA 1
ATOM 994 C C . ILE B 1 9 ? 5.82 5.223 -16.453 1 92.81 9 ILE B C 1
ATOM 996 O O . ILE B 1 9 ? 6.746 5.879 -15.969 1 92.81 9 ILE B O 1
ATOM 1000 N N . GLY B 1 10 ? 6.035 4.211 -17.281 1 90.44 10 GLY B N 1
ATOM 1001 C CA . GLY B 1 10 ? 7.367 3.91 -17.781 1 90.44 10 GLY B CA 1
ATOM 1002 C C . GLY B 1 10 ? 8.039 2.766 -17.047 1 90.44 10 GLY B C 1
ATOM 1003 O O . GLY B 1 10 ? 7.633 2.412 -15.945 1 90.44 10 GLY B O 1
ATOM 1004 N N . ASP B 1 11 ? 9 2.139 -17.672 1 91 11 ASP B N 1
ATOM 1005 C CA . ASP B 1 11 ? 9.867 1.102 -17.109 1 91 11 ASP B CA 1
ATOM 1006 C C . ASP B 1 11 ? 9.055 -0.12 -16.688 1 91 11 ASP B C 1
ATOM 1008 O O . ASP B 1 11 ? 9.422 -0.802 -15.719 1 91 11 ASP B O 1
ATOM 1012 N N . GLY B 1 12 ? 7.844 -0.26 -17.297 1 93.5 12 GLY B N 1
ATOM 1013 C CA . GLY B 1 12 ? 7.043 -1.452 -17.062 1 93.5 12 GLY B CA 1
ATOM 1014 C C . GLY B 1 12 ? 6.102 -1.319 -15.883 1 93.5 12 GLY B C 1
ATOM 1015 O O . GLY B 1 12 ? 5.551 -2.314 -15.406 1 93.5 12 GLY B O 1
ATOM 1016 N N . TYR B 1 13 ? 5.938 -0.047 -15.445 1 96.12 13 TYR B N 1
ATOM 1017 C CA . TYR B 1 13 ? 5.059 0.164 -14.305 1 96.12 13 TYR B CA 1
ATOM 1018 C C . TYR B 1 13 ? 3.76 0.839 -14.727 1 96.12 13 TYR B C 1
ATOM 1020 O O . TYR B 1 13 ? 3.762 1.714 -15.594 1 96.12 13 TYR B O 1
ATOM 1028 N N . LYS B 1 14 ? 2.689 0.428 -14.094 1 97.25 14 LYS B N 1
ATOM 1029 C CA . LYS B 1 14 ? 1.373 1.041 -14.242 1 97.25 14 LYS B CA 1
ATOM 1030 C C . LYS B 1 14 ? 0.905 1.665 -12.93 1 97.25 14 LYS B C 1
ATOM 1032 O O . LYS B 1 14 ? 1.041 1.059 -11.867 1 97.25 14 LYS B O 1
ATOM 1037 N N . LEU B 1 15 ? 0.347 2.869 -13.031 1 97 15 LEU B N 1
ATOM 1038 C CA . LEU B 1 15 ? -0.174 3.604 -11.883 1 97 15 LEU B CA 1
ATOM 1039 C C . LEU B 1 15 ? -1.696 3.68 -11.93 1 97 15 LEU B C 1
ATOM 1041 O O . LEU B 1 15 ? -2.271 4.027 -12.961 1 97 15 LEU B O 1
ATOM 1045 N N . ILE B 1 16 ? -2.34 3.314 -10.867 1 97.62 16 ILE B N 1
ATOM 1046 C CA . ILE B 1 16 ? -3.748 3.602 -10.609 1 97.62 16 ILE B CA 1
ATOM 1047 C C . ILE B 1 16 ? -3.871 4.562 -9.43 1 97.62 16 ILE B C 1
ATOM 1049 O O . ILE B 1 16 ? -3.389 4.27 -8.336 1 97.62 16 ILE B O 1
ATOM 1053 N N . TYR B 1 17 ? -4.512 5.668 -9.656 1 95.56 17 TYR B N 1
ATOM 1054 C CA . TYR B 1 17 ? -4.469 6.754 -8.68 1 95.56 17 TYR B CA 1
ATOM 1055 C C . TYR B 1 17 ? -5.859 7.328 -8.445 1 95.56 17 TYR B C 1
ATOM 1057 O O . TYR B 1 17 ? -6.688 7.363 -9.359 1 95.56 17 TYR B O 1
ATOM 1065 N N . HIS B 1 18 ? -6.074 7.734 -7.207 1 95.88 18 HIS B N 1
ATOM 1066 C CA . HIS B 1 18 ? -7.285 8.469 -6.852 1 95.88 18 HIS B CA 1
ATOM 1067 C C . HIS B 1 18 ? -6.988 9.547 -5.812 1 95.88 18 HIS B C 1
ATOM 1069 O O . HIS B 1 18 ? -6.508 9.242 -4.719 1 95.88 18 HIS B O 1
ATOM 1075 N N . GLY B 1 19 ? -7.203 10.805 -6.18 1 90.88 19 GLY B N 1
ATOM 1076 C CA . GLY B 1 19 ? -6.938 11.883 -5.242 1 90.88 19 GLY B CA 1
ATOM 1077 C C . GLY B 1 19 ? -7.664 13.164 -5.586 1 90.88 19 GLY B C 1
ATOM 1078 O O . GLY B 1 19 ? -8.625 13.156 -6.363 1 90.88 19 GLY B O 1
ATOM 1079 N N . THR B 1 20 ? -7.32 14.125 -4.762 1 82.19 20 THR B N 1
ATOM 1080 C CA . THR B 1 20 ? -7.887 15.453 -4.988 1 82.19 20 THR B CA 1
ATOM 1081 C C . THR B 1 20 ? -6.902 16.344 -5.738 1 82.19 20 THR B C 1
ATOM 1083 O O . THR B 1 20 ? -5.707 16.047 -5.797 1 82.19 20 THR B O 1
ATOM 1086 N N . THR B 1 21 ? -7.414 17.344 -6.383 1 75.62 21 THR B N 1
ATOM 1087 C CA . THR B 1 21 ? -6.574 18.25 -7.148 1 75.62 21 THR B CA 1
ATOM 1088 C C . THR B 1 21 ? -5.82 19.203 -6.223 1 75.62 21 THR B C 1
ATOM 1090 O O . THR B 1 21 ? -4.914 19.922 -6.66 1 75.62 21 THR B O 1
ATOM 1093 N N . SER B 1 22 ? -6.004 19.125 -4.969 1 71.12 22 SER B N 1
ATOM 1094 C CA . SER B 1 22 ? -5.418 20.078 -4.031 1 71.12 22 SER B CA 1
ATOM 1095 C C . SER B 1 22 ? -3.973 19.719 -3.705 1 71.12 22 SER B C 1
ATOM 1097 O O . SER B 1 22 ? -3.238 20.516 -3.135 1 71.12 22 SER B O 1
ATOM 1099 N N . GLY B 1 23 ? -3.484 18.703 -4.262 1 67.44 23 GLY B N 1
ATOM 1100 C CA . GLY B 1 23 ? -2.117 18.281 -3.992 1 67.44 23 GLY B CA 1
ATOM 1101 C C . GLY B 1 23 ? -1.957 17.609 -2.646 1 67.44 23 GLY B C 1
ATOM 1102 O O . GLY B 1 23 ? -0.839 17.297 -2.23 1 67.44 23 GLY B O 1
ATOM 1103 N N . TYR B 1 24 ? -3.156 17.656 -1.954 1 73.19 24 TYR B N 1
ATOM 1104 C CA . TYR B 1 24 ? -3.162 16.922 -0.687 1 73.19 24 TYR B CA 1
ATOM 1105 C C . TYR B 1 24 ? -3.912 15.609 -0.816 1 73.19 24 TYR B C 1
ATOM 1107 O O . TYR B 1 24 ? -4.891 15.508 -1.562 1 73.19 24 TYR B O 1
ATOM 1115 N N . ASN B 1 25 ? -3.461 14.617 -0.202 1 77.06 25 ASN B N 1
ATOM 1116 C CA . ASN B 1 25 ? -4.102 13.305 -0.205 1 77.06 25 ASN B CA 1
ATOM 1117 C C . ASN B 1 25 ? -4.113 12.695 -1.602 1 77.06 25 ASN B C 1
ATOM 1119 O O . ASN B 1 25 ? -3.945 13.398 -2.598 1 77.06 25 ASN B O 1
ATOM 1123 N N . GLY B 1 26 ? -4.359 11.523 -1.688 1 92.31 26 GLY B N 1
ATOM 1124 C CA . GLY B 1 26 ? -4.398 10.727 -2.902 1 92.31 26 GLY B CA 1
ATOM 1125 C C . GLY B 1 26 ? -3.643 9.414 -2.781 1 92.31 26 GLY B C 1
ATOM 1126 O O . GLY B 1 26 ? -2.424 9.414 -2.604 1 92.31 26 GLY B O 1
ATOM 1127 N N . VAL B 1 27 ? -4.398 8.414 -2.898 1 96.44 27 VAL B N 1
ATOM 1128 C CA . VAL B 1 27 ? -3.814 7.082 -2.789 1 96.44 27 VAL B CA 1
ATOM 1129 C C . VAL B 1 27 ? -3.65 6.473 -4.18 1 96.44 27 VAL B C 1
ATOM 1131 O O . VAL B 1 27 ? -4.395 6.809 -5.102 1 96.44 27 VAL B O 1
ATOM 1134 N N . GLY B 1 28 ? -2.586 5.684 -4.281 1 96.94 28 GLY B N 1
ATOM 1135 C CA . GLY B 1 28 ? -2.309 5.02 -5.543 1 96.94 28 GLY B CA 1
ATOM 1136 C C . GLY B 1 28 ? -1.771 3.611 -5.367 1 96.94 28 GLY B C 1
ATOM 1137 O O . GLY B 1 28 ? -1.374 3.225 -4.266 1 96.94 28 GLY B O 1
ATOM 1138 N N . ILE B 1 29 ? -1.863 2.891 -6.438 1 98.5 29 ILE B N 1
ATOM 1139 C CA . ILE B 1 29 ? -1.28 1.558 -6.551 1 98.5 29 ILE B CA 1
ATOM 1140 C C . ILE B 1 29 ? -0.452 1.463 -7.832 1 98.5 29 ILE B C 1
ATOM 1142 O O . ILE B 1 29 ? -0.917 1.843 -8.906 1 98.5 29 ILE B O 1
ATOM 1146 N N . ILE B 1 30 ? 0.774 1.046 -7.66 1 97.81 30 ILE B N 1
ATOM 1147 C CA . ILE B 1 30 ? 1.683 0.849 -8.789 1 97.81 30 ILE B CA 1
ATOM 1148 C C . ILE B 1 30 ? 2.051 -0.628 -8.898 1 97.81 30 ILE B C 1
ATOM 1150 O O . ILE B 1 30 ? 2.363 -1.275 -7.898 1 97.81 30 ILE B O 1
ATOM 1154 N N . VAL B 1 31 ? 1.955 -1.17 -10.102 1 98.12 31 VAL B N 1
ATOM 1155 C CA . VAL B 1 31 ? 2.285 -2.574 -10.328 1 98.12 31 VAL B CA 1
ATOM 1156 C C . VAL B 1 31 ? 3.178 -2.703 -11.555 1 98.12 31 VAL B C 1
ATOM 1158 O O . VAL B 1 31 ? 3.207 -1.81 -12.406 1 98.12 31 VAL B O 1
ATOM 1161 N N . ASN B 1 32 ? 3.912 -3.783 -11.586 1 97.69 32 ASN B N 1
ATOM 1162 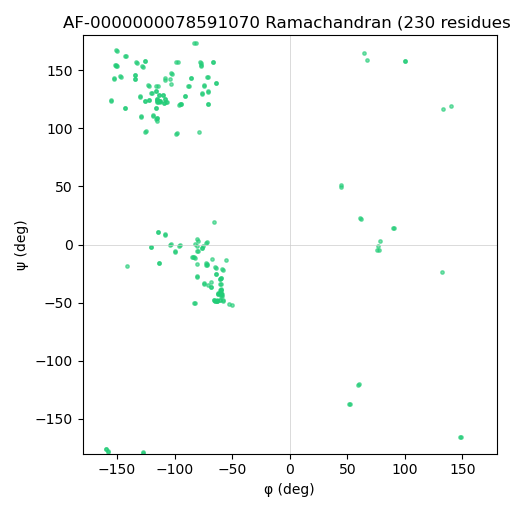C CA . ASN B 1 32 ? 4.738 -4.035 -12.766 1 97.69 32 ASN B CA 1
ATOM 1163 C C . ASN B 1 32 ? 4.48 -5.426 -13.336 1 97.69 32 ASN B C 1
ATOM 1165 O O . ASN B 1 32 ? 3.564 -6.125 -12.898 1 97.69 32 ASN B O 1
ATOM 1169 N N . ASN B 1 33 ? 5.172 -5.738 -14.367 1 95.12 33 ASN B N 1
ATOM 1170 C CA . ASN B 1 33 ? 5.156 -7.023 -15.062 1 95.12 33 ASN B CA 1
ATOM 1171 C C . ASN B 1 33 ? 3.734 -7.441 -15.43 1 95.12 33 ASN B C 1
ATOM 1173 O O . ASN B 1 33 ? 2.951 -6.629 -15.922 1 95.12 33 ASN B O 1
ATOM 1177 N N . ASP B 1 34 ? 3.422 -8.695 -15.234 1 92 34 ASP B N 1
ATOM 1178 C CA . ASP B 1 34 ? 2.168 -9.227 -15.766 1 92 34 ASP B CA 1
ATOM 1179 C C . ASP B 1 34 ? 0.971 -8.688 -14.977 1 92 34 ASP B C 1
ATOM 1181 O O . ASP B 1 34 ? -0.152 -8.672 -15.484 1 92 34 ASP B O 1
ATOM 1185 N N . TYR B 1 35 ? 1.26 -8.164 -13.781 1 95.62 35 TYR B N 1
ATOM 1186 C CA . TYR B 1 35 ? 0.152 -7.672 -12.977 1 95.62 35 TYR B CA 1
ATOM 1187 C C . TYR B 1 35 ? -0.544 -6.5 -13.656 1 95.62 35 TYR B C 1
ATOM 1189 O O . TYR B 1 35 ? -1.745 -6.289 -13.469 1 95.62 35 TYR B O 1
ATOM 1197 N N . ARG B 1 36 ? 0.17 -5.809 -14.477 1 96.5 36 ARG B N 1
ATOM 1198 C CA . ARG B 1 36 ? -0.391 -4.68 -15.211 1 96.5 36 ARG B CA 1
ATOM 1199 C C . ARG B 1 36 ? -1.55 -5.125 -16.094 1 96.5 36 ARG B C 1
ATOM 1201 O O . ARG B 1 36 ? -2.49 -4.363 -16.328 1 96.5 36 ARG B O 1
ATOM 1208 N N . TYR B 1 37 ? -1.453 -6.383 -16.516 1 96.06 37 TYR B N 1
ATOM 1209 C CA . TYR B 1 37 ? -2.416 -6.875 -17.484 1 96.06 37 TYR B CA 1
ATOM 1210 C C . TYR B 1 37 ? -3.514 -7.688 -16.812 1 96.06 37 TYR B C 1
ATOM 1212 O O . TYR B 1 37 ? -4.512 -8.047 -17.438 1 96.06 37 TYR B O 1
ATOM 1220 N N . PHE B 1 38 ? -3.318 -7.879 -15.578 1 97.38 38 PHE B N 1
ATOM 1221 C CA . PHE B 1 38 ? -4.234 -8.789 -14.898 1 97.38 38 PHE B CA 1
ATOM 1222 C C . PHE B 1 38 ? -5.164 -8.023 -13.961 1 97.38 38 PHE B C 1
ATOM 1224 O O . PHE B 1 38 ? -5.926 -8.633 -13.203 1 97.38 38 PHE B O 1
ATOM 1231 N N . ILE B 1 39 ? -5.145 -6.699 -14.016 1 98.12 39 ILE B N 1
ATOM 1232 C CA . ILE B 1 39 ? -6.066 -5.906 -13.211 1 98.12 39 ILE B CA 1
ATOM 1233 C C . ILE B 1 39 ? -7.484 -6.043 -13.766 1 98.12 39 ILE B C 1
ATOM 1235 O O . ILE B 1 39 ? -7.754 -5.668 -14.906 1 98.12 39 ILE B O 1
ATOM 1239 N N . THR B 1 40 ? -8.438 -6.539 -12.914 1 98.06 40 THR B N 1
ATOM 1240 C CA . THR B 1 40 ? -9.773 -6.824 -13.406 1 98.06 40 THR B CA 1
ATOM 1241 C C . THR B 1 40 ? -10.797 -5.887 -12.766 1 98.06 40 THR B C 1
ATOM 1243 O O . THR B 1 40 ? -11.938 -5.785 -13.234 1 98.06 40 THR B O 1
ATOM 1246 N N . SER B 1 41 ? -10.445 -5.203 -11.672 1 97.69 41 SER B N 1
ATOM 1247 C CA . SER B 1 41 ? -11.328 -4.242 -11.023 1 97.69 41 SER B CA 1
ATOM 1248 C C . SER B 1 41 ? -10.539 -3.168 -10.289 1 97.69 41 SER B C 1
ATOM 1250 O O . SER B 1 41 ? -9.445 -3.434 -9.781 1 97.69 41 SER B O 1
ATOM 1252 N N . VAL B 1 42 ? -11.078 -1.958 -10.352 1 98.38 42 VAL B N 1
ATOM 1253 C CA . VAL B 1 42 ? -10.562 -0.823 -9.594 1 98.38 42 VAL B CA 1
ATOM 1254 C C . VAL B 1 42 ? -11.688 -0.202 -8.766 1 98.38 42 VAL B C 1
ATOM 1256 O O . VAL B 1 42 ? -12.75 0.133 -9.297 1 98.38 42 VAL B O 1
ATOM 1259 N N . GLN B 1 43 ? -11.469 -0.12 -7.473 1 98.31 43 GLN B N 1
ATOM 1260 C CA . GLN B 1 43 ? -12.414 0.558 -6.59 1 98.31 43 GLN B CA 1
ATOM 1261 C C . GLN B 1 43 ? -11.781 1.79 -5.949 1 98.31 43 GLN B C 1
ATOM 1263 O O . GLN B 1 43 ? -10.898 1.669 -5.094 1 98.31 43 GLN B O 1
ATOM 1268 N N . ARG B 1 44 ? -12.25 2.898 -6.406 1 97.81 44 ARG B N 1
ATOM 1269 C CA . ARG B 1 44 ? -11.812 4.18 -5.871 1 97.81 44 ARG B CA 1
ATOM 1270 C C . ARG B 1 44 ? -12.805 4.715 -4.844 1 97.81 44 ARG B C 1
ATOM 1272 O O . ARG B 1 44 ? -13.773 5.387 -5.207 1 97.81 44 ARG B O 1
ATOM 1279 N N . VAL B 1 45 ? -12.547 4.473 -3.598 1 97.19 45 VAL B N 1
ATOM 1280 C CA . VAL B 1 45 ? -13.508 4.711 -2.531 1 97.19 45 VAL B CA 1
ATOM 1281 C C . VAL B 1 45 ? -13.461 6.18 -2.111 1 97.19 45 VAL B C 1
ATOM 1283 O O . VAL B 1 45 ? -14.5 6.836 -2.008 1 97.19 45 VAL B O 1
ATOM 1286 N N . SER B 1 46 ? -12.32 6.711 -1.834 1 95.44 46 SER B N 1
ATOM 1287 C CA . SER B 1 46 ? -12.062 8.102 -1.468 1 95.44 46 SER B CA 1
ATOM 1288 C C . SER B 1 46 ? -10.609 8.484 -1.745 1 95.44 46 SER B C 1
ATOM 1290 O O . SER B 1 46 ? -9.82 7.656 -2.219 1 95.44 46 SER B O 1
ATOM 1292 N N . ASP B 1 47 ? -10.258 9.688 -1.412 1 94.25 47 ASP B N 1
ATOM 1293 C CA . ASP B 1 47 ? -8.875 10.117 -1.612 1 94.25 47 ASP B CA 1
ATOM 1294 C C . ASP B 1 47 ? -7.945 9.453 -0.599 1 94.25 47 ASP B C 1
ATOM 1296 O O . ASP B 1 47 ? -6.727 9.633 -0.656 1 94.25 47 ASP B O 1
ATOM 1300 N N . ARG B 1 48 ? -8.539 8.562 0.282 1 95.69 48 ARG B N 1
ATOM 1301 C CA . ARG B 1 48 ? -7.738 7.922 1.315 1 95.69 48 ARG B CA 1
ATOM 1302 C C . ARG B 1 48 ? -7.777 6.406 1.172 1 95.69 48 ARG B C 1
ATOM 1304 O O . ARG B 1 48 ? -7.102 5.688 1.917 1 95.69 48 ARG B O 1
ATOM 1311 N N . LEU B 1 49 ? -8.547 5.91 0.189 1 97.31 49 LEU B N 1
ATOM 1312 C CA . LEU B 1 49 ? -8.805 4.477 0.159 1 97.31 49 LEU B CA 1
ATOM 1313 C C . LEU B 1 49 ? -9.148 4.012 -1.253 1 97.31 49 LEU B C 1
ATOM 1315 O O . LEU B 1 49 ? -10.07 4.539 -1.875 1 97.31 49 LEU B O 1
ATOM 1319 N N . MET B 1 50 ? -8.383 3.062 -1.709 1 98.44 50 MET B N 1
ATOM 1320 C CA . MET B 1 50 ? -8.711 2.432 -2.984 1 98.44 50 MET B CA 1
ATOM 1321 C C . MET B 1 50 ? -8.234 0.983 -3.012 1 98.44 50 MET B C 1
ATOM 1323 O O . MET B 1 50 ? -7.473 0.56 -2.145 1 98.44 50 MET B O 1
ATOM 1327 N N . SER B 1 51 ? -8.68 0.232 -3.957 1 98.81 51 SER B N 1
ATOM 1328 C CA . SER B 1 51 ? -8.242 -1.152 -4.113 1 98.81 51 SER B CA 1
ATOM 1329 C C . SER B 1 51 ? -8.281 -1.58 -5.578 1 98.81 51 SER B C 1
ATOM 1331 O O . SER B 1 51 ? -9 -0.987 -6.387 1 98.81 51 SER B O 1
ATOM 1333 N N . ILE B 1 52 ? -7.473 -2.51 -5.902 1 98.75 52 ILE B N 1
ATOM 1334 C CA . ILE B 1 52 ? -7.578 -3.188 -7.191 1 98.75 52 ILE B CA 1
ATOM 1335 C C . ILE B 1 52 ? -7.68 -4.695 -6.973 1 98.75 52 ILE B C 1
ATOM 1337 O O . ILE B 1 52 ? -7.324 -5.199 -5.902 1 98.75 52 ILE B O 1
ATOM 1341 N N . MET B 1 53 ? -8.227 -5.34 -7.973 1 98.62 53 MET B N 1
ATOM 1342 C CA . MET B 1 53 ? -8.281 -6.801 -8.039 1 98.62 53 MET B CA 1
ATOM 1343 C C . MET B 1 53 ? -7.398 -7.324 -9.164 1 98.62 53 MET B C 1
ATOM 1345 O O . MET B 1 53 ? -7.508 -6.875 -10.305 1 98.62 53 MET B O 1
ATOM 1349 N N . ILE B 1 54 ? -6.465 -8.172 -8.836 1 98 54 ILE B N 1
ATOM 1350 C CA . ILE B 1 54 ? -5.652 -8.867 -9.828 1 98 54 ILE B CA 1
ATOM 1351 C C . ILE B 1 54 ? -6.082 -10.336 -9.914 1 98 54 ILE B C 1
ATOM 1353 O O . ILE B 1 54 ? -6.074 -11.047 -8.906 1 98 54 ILE B O 1
ATOM 1357 N N . THR B 1 55 ? -6.457 -10.742 -11.094 1 97.06 55 THR B N 1
ATOM 1358 C CA . THR B 1 55 ? -6.918 -12.117 -11.273 1 97.06 55 THR B CA 1
ATOM 1359 C C . THR B 1 55 ? -6.023 -12.867 -12.25 1 97.06 55 THR B C 1
ATOM 1361 O O . THR B 1 55 ? -5.953 -12.516 -13.43 1 97.06 55 THR B O 1
ATOM 1364 N N . GLU B 1 56 ? -5.316 -13.773 -11.758 1 92.12 56 GLU B N 1
ATOM 1365 C CA . GLU B 1 56 ? -4.508 -14.68 -12.57 1 92.12 56 GLU B CA 1
ATOM 1366 C C . GLU B 1 56 ? -5 -16.125 -12.438 1 92.12 56 GLU B C 1
ATOM 1368 O O . GLU B 1 56 ? -4.746 -16.781 -11.422 1 92.12 56 GLU B O 1
ATOM 1373 N N . GLY B 1 57 ? -5.66 -16.672 -13.461 1 91.69 57 GLY B N 1
ATOM 1374 C CA . GLY B 1 57 ? -6.293 -17.969 -13.312 1 91.69 57 GLY B CA 1
ATOM 1375 C C . GLY B 1 57 ? -7.348 -18 -12.219 1 91.69 57 GLY B C 1
ATOM 1376 O O . GLY B 1 57 ? -8.281 -17.188 -12.227 1 91.69 57 GLY B O 1
ATOM 1377 N N . SER B 1 58 ? -7.078 -18.891 -11.242 1 92.69 58 SER B N 1
ATOM 1378 C CA . SER B 1 58 ? -8.039 -19.016 -10.148 1 92.69 58 SER B CA 1
ATOM 1379 C C . SER B 1 58 ? -7.625 -18.172 -8.953 1 92.69 58 SER B C 1
ATOM 1381 O O . SER B 1 58 ? -8.367 -18.062 -7.977 1 92.69 58 SER B O 1
ATOM 1383 N N . ASN B 1 59 ? -6.512 -17.516 -9.086 1 91.94 59 ASN B N 1
ATOM 1384 C CA . ASN B 1 59 ? -6.012 -16.703 -7.977 1 91.94 59 ASN B CA 1
ATOM 1385 C C . ASN B 1 59 ? -6.512 -15.266 -8.062 1 91.94 59 ASN B C 1
ATOM 1387 O O . ASN B 1 59 ? -6.418 -14.633 -9.117 1 91.94 59 ASN B O 1
ATOM 1391 N N . VAL B 1 60 ? -7.086 -14.844 -6.961 1 96.69 60 VAL B N 1
ATOM 1392 C CA . VAL B 1 60 ? -7.539 -13.461 -6.855 1 96.69 60 VAL B CA 1
ATOM 1393 C C . VAL B 1 60 ? -6.746 -12.734 -5.77 1 96.69 60 VAL B C 1
ATOM 1395 O O . VAL B 1 60 ? -6.691 -13.195 -4.625 1 96.69 60 VAL B O 1
ATOM 1398 N N . LEU B 1 61 ? -6.125 -11.672 -6.16 1 97.5 61 LEU B N 1
ATOM 1399 C CA . LEU B 1 61 ? -5.359 -10.836 -5.238 1 97.5 61 LEU B CA 1
ATOM 1400 C C . LEU B 1 61 ? -5.969 -9.445 -5.133 1 97.5 61 LEU B C 1
ATOM 1402 O O . LEU B 1 61 ? -6.121 -8.75 -6.141 1 97.5 61 LEU B O 1
ATOM 1406 N N . ARG B 1 62 ? -6.414 -9.117 -3.887 1 98.56 62 ARG B N 1
ATOM 1407 C CA . ARG B 1 62 ? -6.914 -7.777 -3.584 1 98.56 62 ARG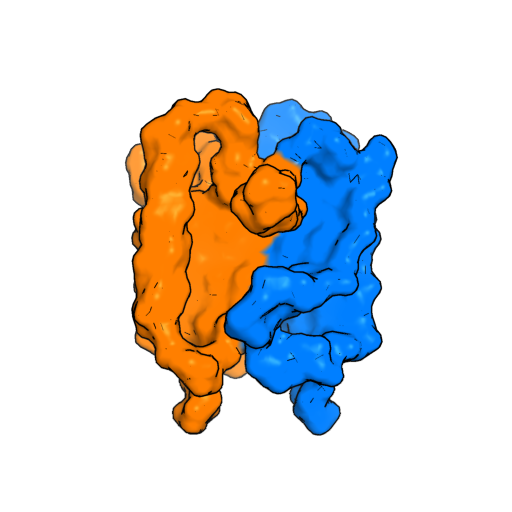 B CA 1
ATOM 1408 C C . ARG B 1 62 ? -5.809 -6.902 -3 1 98.56 62 ARG B C 1
ATOM 1410 O O . ARG B 1 62 ? -5.168 -7.273 -2.016 1 98.56 62 ARG B O 1
ATOM 1417 N N . ILE B 1 63 ? -5.543 -5.801 -3.682 1 98.81 63 ILE B N 1
ATOM 1418 C CA . ILE B 1 63 ? -4.562 -4.84 -3.186 1 98.81 63 ILE B CA 1
ATOM 1419 C C . ILE B 1 63 ? -5.27 -3.572 -2.723 1 98.81 63 ILE B C 1
ATOM 1421 O O . ILE B 1 63 ? -5.996 -2.941 -3.496 1 98.81 63 ILE B O 1
ATOM 1425 N N . VAL B 1 64 ? -5.078 -3.229 -1.455 1 98.75 64 VAL B N 1
ATOM 1426 C CA . VAL B 1 64 ? -5.707 -2.047 -0.875 1 98.75 64 VAL B CA 1
ATOM 1427 C C . VAL B 1 64 ? -4.637 -1.018 -0.515 1 98.75 64 VAL B C 1
ATOM 1429 O O . VAL B 1 64 ? -3.625 -1.354 0.103 1 98.75 64 VAL B O 1
ATOM 1432 N N . SER B 1 65 ? -4.809 0.186 -0.949 1 98.5 65 SER B N 1
ATOM 1433 C CA . SER B 1 65 ? -4.004 1.332 -0.542 1 98.5 65 SER B CA 1
ATOM 1434 C C . SER B 1 65 ? -4.793 2.273 0.359 1 98.5 65 SER B C 1
ATOM 1436 O O . SER B 1 65 ? -5.871 2.738 -0.017 1 98.5 65 SER B O 1
ATOM 1438 N N . ALA B 1 66 ? -4.207 2.535 1.546 1 97.31 66 ALA B N 1
ATOM 1439 C CA . ALA B 1 66 ? -4.973 3.287 2.537 1 97.31 66 ALA B CA 1
ATOM 1440 C C . ALA B 1 66 ? -4.121 4.383 3.17 1 97.31 66 ALA B C 1
ATOM 1442 O O . ALA B 1 66 ? -2.934 4.184 3.432 1 97.31 66 ALA B O 1
ATOM 1443 N N . TYR B 1 67 ? -4.781 5.449 3.383 1 95.75 67 TYR B N 1
ATOM 1444 C CA . TYR B 1 67 ? -4.277 6.543 4.207 1 95.75 67 TYR B CA 1
ATOM 1445 C C . TYR B 1 67 ? -5.262 6.887 5.316 1 95.75 67 TYR B C 1
ATOM 1447 O O . TYR B 1 67 ? -6.184 7.68 5.113 1 95.75 67 TYR B O 1
ATOM 1455 N N . ALA B 1 68 ? -4.953 6.316 6.465 1 94.69 68 ALA B N 1
ATOM 1456 C CA . ALA B 1 68 ? -5.891 6.465 7.574 1 94.69 68 ALA B CA 1
ATOM 1457 C C . ALA B 1 68 ? -5.875 7.891 8.117 1 94.69 68 ALA B C 1
ATOM 1459 O O . ALA B 1 68 ? -4.824 8.531 8.156 1 94.69 68 ALA B O 1
ATOM 1460 N N . PRO B 1 69 ? -7.047 8.344 8.516 1 91.88 69 PRO B N 1
ATOM 1461 C CA . PRO B 1 69 ? -7.102 9.695 9.078 1 91.88 69 PRO B CA 1
ATOM 1462 C C . PRO B 1 69 ? -6.301 9.828 10.367 1 91.88 69 PRO B C 1
ATOM 1464 O O . PRO B 1 69 ? -6.27 8.906 11.18 1 91.88 69 PRO B O 1
ATOM 1467 N N . GLN B 1 70 ? -5.633 10.914 10.484 1 86.5 70 GLN B N 1
ATOM 1468 C CA . GLN B 1 70 ? -4.859 11.164 11.695 1 86.5 70 GLN B CA 1
ATOM 1469 C C . GLN B 1 70 ? -5.738 11.734 12.805 1 86.5 70 GLN B C 1
ATOM 1471 O O . GLN B 1 70 ? -6.914 12.031 12.578 1 86.5 70 GLN B O 1
ATOM 1476 N N . CYS B 1 71 ? -5.211 11.883 13.992 1 81.94 71 CYS B N 1
ATOM 1477 C CA . CYS B 1 71 ? -5.945 12.297 15.18 1 81.94 71 CYS B CA 1
ATOM 1478 C C . CYS B 1 71 ? -6.578 13.672 14.984 1 81.94 71 CYS B C 1
ATOM 1480 O O . CYS B 1 71 ? -7.66 13.938 15.508 1 81.94 71 CYS B O 1
ATOM 1482 N N . GLY B 1 72 ? -6.004 14.555 14.164 1 83.94 72 GLY B N 1
ATOM 1483 C CA . GLY B 1 72 ? -6.488 15.914 13.984 1 83.94 72 GLY B CA 1
ATOM 1484 C C . GLY B 1 72 ? -7.668 16 13.039 1 83.94 72 GLY B C 1
ATOM 1485 O O . GLY B 1 72 ? -8.297 17.062 12.922 1 83.94 72 GLY B O 1
ATOM 1486 N N . CYS B 1 73 ? -8.055 14.93 12.414 1 88.31 73 CYS B N 1
ATOM 1487 C CA . CYS B 1 73 ? -9.195 14.914 11.508 1 88.31 73 CYS B CA 1
ATOM 1488 C C . CYS B 1 73 ? -10.508 14.906 12.273 1 88.31 73 CYS B C 1
ATOM 1490 O O . CYS B 1 73 ? -10.547 14.508 13.438 1 88.31 73 CYS B O 1
ATOM 1492 N N . THR B 1 74 ? -11.586 15.367 11.648 1 94.25 74 THR B N 1
ATOM 1493 C CA . THR B 1 74 ? -12.898 15.367 12.273 1 94.25 74 THR B CA 1
ATOM 1494 C C . THR B 1 74 ? -13.398 13.945 12.492 1 94.25 74 THR B C 1
ATOM 1496 O O . THR B 1 74 ? -12.961 13.016 11.812 1 94.25 74 THR B O 1
ATOM 1499 N N . ASP B 1 75 ? -14.258 13.789 13.375 1 94.5 75 ASP B N 1
ATOM 1500 C CA . ASP B 1 75 ? -14.875 12.492 13.617 1 94.5 75 ASP B CA 1
ATOM 1501 C C . ASP B 1 75 ? -15.602 11.984 12.375 1 94.5 75 ASP B C 1
ATOM 1503 O O . ASP B 1 75 ? -15.609 10.781 12.094 1 94.5 75 ASP B O 1
ATOM 1507 N N . ASP B 1 76 ? -16.234 12.914 11.727 1 96.44 76 ASP B N 1
ATOM 1508 C CA . ASP B 1 76 ? -16.922 12.531 10.5 1 96.44 76 ASP B CA 1
ATOM 1509 C C . ASP B 1 76 ? -15.961 11.938 9.484 1 96.44 76 ASP B C 1
ATOM 1511 O O . ASP B 1 76 ? -16.266 10.922 8.859 1 96.44 76 ASP B O 1
ATOM 1515 N N . THR B 1 77 ? -14.789 12.508 9.312 1 94.19 77 THR B N 1
ATOM 1516 C CA . THR B 1 77 ? -13.773 12.016 8.398 1 94.19 77 THR B CA 1
ATOM 1517 C C . THR B 1 77 ? -13.312 10.617 8.797 1 94.19 77 THR B C 1
ATOM 1519 O O . THR B 1 77 ? -13.188 9.734 7.949 1 94.19 77 THR B O 1
ATOM 1522 N N . LYS B 1 78 ? -13.125 10.445 10.047 1 94.56 78 LYS B N 1
ATOM 1523 C CA . LYS B 1 78 ? -12.695 9.148 10.555 1 94.56 78 LYS B CA 1
ATOM 1524 C C . LYS B 1 78 ? -13.773 8.086 10.328 1 94.56 78 LYS B C 1
ATOM 1526 O O . LYS B 1 78 ? -13.477 6.992 9.844 1 94.56 78 LYS B O 1
ATOM 1531 N N . GLU B 1 79 ? -14.969 8.453 10.68 1 96.56 79 GLU B N 1
ATOM 1532 C CA . GLU B 1 79 ? -16.078 7.516 10.516 1 96.56 79 GLU B CA 1
ATOM 1533 C C . GLU B 1 79 ? -16.25 7.117 9.055 1 96.56 79 GLU B C 1
ATOM 1535 O O . GLU B 1 79 ? -16.438 5.938 8.742 1 96.56 79 GLU B O 1
ATOM 1540 N N . GLN B 1 80 ? -16.188 8.094 8.188 1 96.81 80 GLN B N 1
ATOM 1541 C CA . GLN B 1 80 ? -16.328 7.805 6.766 1 96.81 80 GLN B CA 1
ATOM 1542 C C . GLN B 1 80 ? -15.219 6.883 6.277 1 96.81 80 GLN B C 1
ATOM 1544 O O . GLN B 1 80 ? -15.469 5.953 5.508 1 96.81 80 GLN B O 1
ATOM 1549 N N . PHE B 1 81 ? -14.039 7.094 6.688 1 96.19 81 PHE B N 1
ATOM 1550 C CA . PHE B 1 81 ? -12.914 6.254 6.285 1 96.19 81 PHE B CA 1
ATOM 1551 C C . PHE B 1 81 ? -13.109 4.82 6.773 1 96.19 81 PHE B C 1
ATOM 1553 O O . PHE B 1 81 ? -13.023 3.877 5.984 1 96.19 81 PHE B O 1
ATOM 1560 N N . TYR B 1 82 ? -13.445 4.652 8 1 96.19 82 TYR B N 1
ATOM 1561 C CA . TYR B 1 82 ? -13.508 3.311 8.578 1 96.19 82 TYR B CA 1
ATOM 1562 C C . TYR B 1 82 ? -14.742 2.564 8.086 1 96.19 82 TYR B C 1
ATOM 1564 O O . TYR B 1 82 ? -14.711 1.344 7.918 1 96.19 82 TYR B O 1
ATOM 1572 N N . ARG B 1 83 ? -15.773 3.342 7.887 1 97.38 83 ARG B N 1
ATOM 1573 C CA . ARG B 1 83 ? -16.938 2.709 7.266 1 97.38 83 ARG B CA 1
ATOM 1574 C C . ARG B 1 83 ? -16.609 2.219 5.859 1 97.38 83 ARG B C 1
ATOM 1576 O O . ARG B 1 83 ? -16.906 1.075 5.512 1 97.38 83 ARG B O 1
ATOM 1583 N N . GLY B 1 84 ? -16 3.051 5.031 1 97.56 84 GLY B N 1
ATOM 1584 C CA . GLY B 1 84 ? -15.586 2.652 3.693 1 97.56 84 GLY B CA 1
ATOM 1585 C C . GLY B 1 84 ? -14.609 1.488 3.691 1 97.56 84 GLY B C 1
ATOM 1586 O O . GLY B 1 84 ? -14.719 0.586 2.859 1 97.56 84 GLY B O 1
ATOM 1587 N N . PHE B 1 85 ? -13.758 1.557 4.648 1 97.44 85 PHE B N 1
ATOM 1588 C CA . PHE B 1 85 ? -12.766 0.5 4.785 1 97.44 85 PHE B CA 1
ATOM 1589 C C . PHE B 1 85 ? -13.43 -0.832 5.109 1 97.44 85 PHE B C 1
ATOM 1591 O O . PHE B 1 85 ? -13.148 -1.846 4.469 1 97.44 85 PHE B O 1
ATOM 1598 N N . LYS B 1 86 ? -14.281 -0.805 6.043 1 96.56 86 LYS B N 1
ATOM 1599 C CA . LYS B 1 86 ? -15.008 -2.004 6.445 1 96.56 86 LYS B CA 1
ATOM 1600 C C . LYS B 1 86 ? -15.836 -2.557 5.285 1 96.56 86 LYS B C 1
ATOM 1602 O O . LYS B 1 86 ? -15.82 -3.762 5.023 1 96.56 86 LYS B O 1
ATOM 1607 N N . GLU B 1 87 ? -16.547 -1.687 4.66 1 98 87 GLU B N 1
ATOM 1608 C CA . GLU B 1 87 ? -17.375 -2.1 3.529 1 98 87 GLU B CA 1
ATOM 1609 C C . GLU B 1 87 ? -16.516 -2.713 2.422 1 98 87 GLU B C 1
ATOM 1611 O O . GLU B 1 87 ? -16.906 -3.713 1.814 1 98 87 GLU B O 1
ATOM 1616 N N . LEU B 1 88 ? -15.438 -2.131 2.168 1 98.06 88 LEU B N 1
ATOM 1617 C CA . LEU B 1 88 ? -14.516 -2.641 1.156 1 98.06 88 LEU B CA 1
ATOM 1618 C C . LEU B 1 88 ? -14.086 -4.066 1.482 1 98.06 88 LEU B C 1
ATOM 1620 O O . LEU B 1 88 ? -14.18 -4.957 0.632 1 98.06 88 LEU B O 1
ATOM 1624 N N . LEU B 1 89 ? -13.68 -4.316 2.707 1 96.88 89 LEU B N 1
ATOM 1625 C CA . LEU B 1 89 ? -13.195 -5.629 3.121 1 96.88 89 LEU B CA 1
ATOM 1626 C C . LEU B 1 89 ? -14.32 -6.652 3.127 1 96.88 89 LEU B C 1
ATOM 1628 O O . LEU B 1 89 ? -14.102 -7.828 2.818 1 96.88 89 LEU B O 1
ATOM 1632 N N . GLN B 1 90 ? -15.469 -6.215 3.498 1 96.75 90 GLN B N 1
ATOM 1633 C CA . GLN B 1 90 ? -16.625 -7.105 3.535 1 96.75 90 GLN B CA 1
ATOM 1634 C C . GLN B 1 90 ? -16.984 -7.594 2.137 1 96.75 90 GLN B C 1
ATOM 1636 O O . GLN B 1 90 ? -17.641 -8.625 1.985 1 96.75 90 GLN B O 1
ATOM 1641 N N . GLY B 1 91 ? -16.531 -6.875 1.187 1 97 91 GLY B N 1
ATOM 1642 C CA . GLY B 1 91 ? -16.797 -7.25 -0.19 1 97 91 GLY B CA 1
ATOM 1643 C C . GLY B 1 91 ? -15.852 -8.305 -0.724 1 97 91 GLY B C 1
ATOM 1644 O O . GLY B 1 91 ? -16.078 -8.859 -1.803 1 97 91 GLY B O 1
ATOM 1645 N N . PHE B 1 92 ? -14.836 -8.555 -0.002 1 96.81 92 PHE B N 1
ATOM 1646 C CA . PHE B 1 92 ? -13.859 -9.547 -0.43 1 96.81 92 PHE B CA 1
ATOM 1647 C C . PHE B 1 92 ? -14.289 -10.945 0.013 1 96.81 92 PHE B C 1
ATOM 1649 O O . PHE B 1 92 ? -14.828 -11.117 1.108 1 96.81 92 PHE B O 1
ATOM 1656 N N . ALA B 1 93 ? -14.031 -11.984 -0.819 1 95.12 93 ALA B N 1
ATOM 1657 C CA . ALA B 1 93 ? -14.305 -13.367 -0.432 1 95.12 93 ALA B CA 1
ATOM 1658 C C . ALA B 1 93 ? -13.234 -13.898 0.517 1 95.12 93 ALA B C 1
ATOM 1660 O O . ALA B 1 93 ? -12.086 -13.453 0.475 1 95.12 93 ALA B O 1
ATOM 1661 N N . GLU B 1 94 ? -13.531 -14.82 1.314 1 92.56 94 GLU B N 1
ATOM 1662 C CA . GLU B 1 94 ? -12.648 -15.383 2.33 1 92.56 94 GLU B CA 1
ATOM 1663 C C . GLU B 1 94 ? -11.398 -15.977 1.697 1 92.56 94 GLU B C 1
ATOM 1665 O O . GLU B 1 94 ? -10.305 -15.891 2.266 1 92.56 94 GLU B O 1
ATOM 1670 N N . ARG B 1 95 ? -11.586 -16.516 0.536 1 92.75 95 ARG B N 1
ATOM 1671 C CA . ARG B 1 95 ? -10.469 -17.25 -0.068 1 92.75 95 ARG B CA 1
ATOM 1672 C C . ARG B 1 95 ? -9.539 -16.297 -0.811 1 92.75 95 ARG B C 1
ATOM 1674 O O . ARG B 1 95 ? -8.445 -16.688 -1.222 1 92.75 95 ARG B O 1
ATOM 1681 N N . GLU B 1 96 ? -9.977 -15.055 -0.977 1 96.12 96 GLU B N 1
ATOM 1682 C CA . GLU B 1 96 ? -9.141 -14.102 -1.706 1 96.12 96 GLU B CA 1
ATOM 1683 C C . GLU B 1 96 ? -7.957 -13.648 -0.861 1 96.12 96 GLU B C 1
ATOM 1685 O O . GLU B 1 96 ? -8.094 -13.445 0.348 1 96.12 96 GLU B O 1
ATOM 1690 N N . ASN B 1 97 ? -6.805 -13.602 -1.533 1 97 97 ASN B N 1
ATOM 1691 C CA . ASN B 1 97 ? -5.641 -13.008 -0.884 1 97 97 ASN B CA 1
ATOM 1692 C C . ASN B 1 97 ? -5.727 -11.484 -0.857 1 97 97 ASN B C 1
ATOM 1694 O O . ASN B 1 97 ? -6.027 -10.859 -1.875 1 97 97 ASN B O 1
ATOM 1698 N N . VAL B 1 98 ? -5.516 -10.969 0.368 1 98.12 98 VAL B N 1
ATOM 1699 C CA . VAL B 1 98 ? -5.633 -9.523 0.557 1 98.12 98 VAL B CA 1
ATOM 1700 C C . VAL B 1 98 ? -4.305 -8.953 1.056 1 98.12 98 VAL B C 1
ATOM 1702 O O . VAL B 1 98 ? -3.684 -9.523 1.958 1 98.12 98 VAL B O 1
ATOM 1705 N N . ILE B 1 99 ? -3.816 -7.887 0.416 1 98.62 99 ILE B N 1
ATOM 1706 C CA . ILE B 1 99 ? -2.682 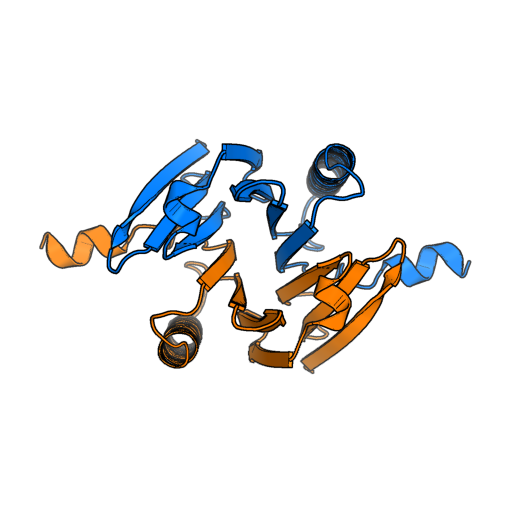-7.09 0.871 1 98.62 99 ILE B CA 1
ATOM 1707 C C . ILE B 1 99 ? -3.109 -5.633 1.033 1 98.62 99 ILE B C 1
ATOM 1709 O O . ILE B 1 99 ? -3.65 -5.031 0.103 1 98.62 99 ILE B O 1
ATOM 1713 N N . ILE B 1 100 ? -2.906 -5.09 2.213 1 98.5 100 ILE B N 1
ATOM 1714 C CA . ILE B 1 100 ? -3.209 -3.693 2.504 1 98.5 100 ILE B CA 1
ATOM 1715 C C . ILE B 1 100 ? -1.921 -2.943 2.832 1 98.5 100 ILE B C 1
ATOM 1717 O O . ILE B 1 100 ? -1.121 -3.398 3.654 1 98.5 100 ILE B O 1
ATOM 1721 N N . GLY B 1 101 ? -1.647 -1.868 2.133 1 98 101 GLY B N 1
ATOM 1722 C CA . GLY B 1 101 ? -0.506 -1.017 2.432 1 98 101 GLY B CA 1
ATOM 1723 C C . GLY B 1 101 ? -0.877 0.447 2.584 1 98 101 GLY B C 1
ATOM 1724 O O . GLY B 1 101 ? -1.811 0.927 1.937 1 98 101 GLY B O 1
ATOM 1725 N N . GLY B 1 102 ? -0.097 1.105 3.334 1 96.69 102 GLY B N 1
ATOM 1726 C CA . GLY B 1 102 ? -0.298 2.541 3.449 1 96.69 102 GLY B CA 1
ATOM 1727 C C . GLY B 1 102 ? 0.093 3.094 4.805 1 96.69 102 GLY B C 1
ATOM 1728 O O . GLY B 1 102 ? 0.887 2.482 5.523 1 96.69 102 GLY B O 1
ATOM 1729 N N . ASP B 1 103 ? -0.356 4.324 5.055 1 94.88 103 ASP B N 1
ATOM 1730 C CA . ASP B 1 103 ? -0.12 5.023 6.316 1 94.88 103 ASP B CA 1
ATOM 1731 C C . ASP B 1 103 ? -1.311 4.871 7.262 1 94.88 103 ASP B C 1
ATOM 1733 O O . ASP B 1 103 ? -2.412 5.336 6.961 1 94.88 103 ASP B O 1
ATOM 1737 N N . PHE B 1 104 ? -1.085 4.305 8.406 1 91.5 104 PHE B N 1
ATOM 1738 C CA . PHE B 1 104 ? -2.182 4.012 9.32 1 91.5 104 PHE B CA 1
ATOM 1739 C C . PHE B 1 104 ? -2.219 5.023 10.461 1 91.5 104 PHE B C 1
ATOM 1741 O O . PHE B 1 104 ? -3.141 5.012 11.281 1 91.5 104 PHE B O 1
ATOM 1748 N N . ASN B 1 105 ? -1.32 5.977 10.477 1 86.12 105 ASN B N 1
ATOM 1749 C CA . ASN B 1 105 ? -1.249 7.055 11.453 1 86.12 105 ASN B CA 1
ATOM 1750 C C . ASN B 1 105 ? -1.457 6.539 12.875 1 86.12 105 ASN B C 1
ATOM 1752 O O . ASN B 1 105 ? -2.232 7.113 13.641 1 86.12 105 ASN B O 1
ATOM 1756 N N . GLY B 1 106 ? -0.84 5.621 13.312 1 74.25 106 GLY B N 1
ATOM 1757 C CA . GLY B 1 106 ? -0.849 5.117 14.672 1 74.25 106 GLY B CA 1
ATOM 1758 C C . GLY B 1 106 ? -2.09 4.309 15 1 74.25 106 GLY B C 1
ATOM 1759 O O . GLY B 1 106 ? -2.285 3.9 16.156 1 74.25 106 GLY B O 1
ATOM 1760 N N . HIS B 1 107 ? -3 4.164 14.078 1 69.31 107 HIS B N 1
ATOM 1761 C CA . HIS B 1 107 ? -4.219 3.41 14.336 1 69.31 107 HIS B CA 1
ATOM 1762 C C . HIS B 1 107 ? -3.953 1.908 14.32 1 69.31 107 HIS B C 1
ATOM 1764 O O . HIS B 1 107 ? -4.816 1.115 14.703 1 69.31 107 HIS B O 1
ATOM 1770 N N . VAL B 1 108 ? -2.668 1.602 14 1 55.12 108 VAL B N 1
ATOM 1771 C CA . VAL B 1 108 ? -2.309 0.189 13.93 1 55.12 108 VAL B CA 1
ATOM 1772 C C . VAL B 1 108 ? -2.1 -0.356 15.344 1 55.12 108 VAL B C 1
ATOM 1774 O O . VAL B 1 108 ? -1.334 0.211 16.125 1 55.12 108 VAL B O 1
ATOM 1777 N N . GLY B 1 109 ? -3.193 -1.047 16 1 50.19 109 GLY B N 1
ATOM 1778 C CA . GLY B 1 109 ? -3.123 -1.707 17.297 1 50.19 109 GLY B CA 1
ATOM 1779 C C . GLY B 1 109 ? -4.277 -1.353 18.219 1 50.19 109 GLY B C 1
ATOM 1780 O O . GLY B 1 109 ? -4.32 -1.787 19.375 1 50.19 109 GLY B O 1
ATOM 1781 N N . SER B 1 110 ? -4.812 -0.206 17.891 1 46.97 110 SER B N 1
ATOM 1782 C CA . SER B 1 110 ? -5.82 0.141 18.891 1 46.97 110 SER B CA 1
ATOM 1783 C C . SER B 1 110 ? -6.852 -0.972 19.031 1 46.97 110 SER B C 1
ATOM 1785 O O . SER B 1 110 ? -7.816 -0.83 19.797 1 46.97 110 SER B O 1
ATOM 1787 N N . ALA B 1 111 ? -6.848 -1.805 18.188 1 41.34 111 ALA B N 1
ATOM 1788 C CA . ALA B 1 111 ? -7.848 -2.807 18.547 1 41.34 111 ALA B CA 1
ATOM 1789 C C . ALA B 1 111 ? -7.559 -3.406 19.922 1 41.34 111 ALA B C 1
ATOM 1791 O O . ALA B 1 111 ? -8.258 -4.316 20.375 1 41.34 111 ALA B O 1
ATOM 1792 N N . ARG B 1 112 ? -6.344 -3.383 20.484 1 37.75 112 ARG B N 1
ATOM 1793 C CA . ARG B 1 112 ? -6.254 -4.039 21.797 1 37.75 112 ARG B CA 1
ATOM 1794 C C . ARG B 1 112 ? -7.312 -3.498 22.75 1 37.75 112 ARG B C 1
ATOM 1796 O O . ARG B 1 112 ? -7.734 -4.195 23.672 1 37.75 112 ARG B O 1
ATOM 1803 N N . ASP B 1 113 ? -7.41 -2.141 22.906 1 35.84 113 ASP B N 1
ATOM 1804 C CA . ASP B 1 113 ? -7.984 -1.692 24.172 1 35.84 113 ASP B CA 1
ATOM 1805 C C . ASP B 1 113 ? -9.492 -1.961 24.219 1 35.84 113 ASP B C 1
ATOM 1807 O O . ASP B 1 113 ? -10.156 -1.631 25.188 1 35.84 113 ASP B O 1
ATOM 1811 N N . GLY B 1 114 ? -10.125 -2.215 23.141 1 34.56 114 GLY B N 1
ATOM 1812 C CA . GLY B 1 114 ? -11.516 -2.461 23.469 1 34.56 114 GLY B CA 1
ATOM 1813 C C . GLY B 1 114 ? -11.727 -3.744 24.25 1 34.56 114 GLY B C 1
ATOM 1814 O O . GLY B 1 114 ? -12.836 -4.039 24.688 1 34.56 114 GLY B O 1
ATOM 1815 N N . TYR B 1 115 ? -10.93 -4.777 24.031 1 31.89 115 TYR B N 1
ATOM 1816 C CA . TYR B 1 115 ? -11.352 -5.906 24.844 1 31.89 115 TYR B CA 1
ATOM 1817 C C . TYR B 1 115 ? -10.844 -5.766 26.281 1 31.89 115 TYR B C 1
ATOM 1819 O O . TYR B 1 115 ? -11.281 -6.488 27.172 1 31.89 115 TYR B O 1
ATOM 1827 N N . GLU B 1 116 ? -9.727 -5.082 26.484 1 27.83 116 GLU B N 1
ATOM 1828 C CA . GLU B 1 116 ? -9.359 -5.203 27.891 1 27.83 116 GLU B CA 1
ATOM 1829 C C . GLU B 1 116 ? -10.164 -4.238 28.766 1 27.83 116 GLU B C 1
ATOM 1831 O O . GLU B 1 116 ? -10.016 -4.219 29.984 1 27.83 116 GLU B O 1
ATOM 1836 N N . ARG B 1 117 ? -11.141 -3.482 28.25 1 23.83 117 ARG B N 1
ATOM 1837 C CA . ARG B 1 117 ? -11.758 -3.012 29.484 1 23.83 117 ARG B CA 1
ATOM 1838 C C . ARG B 1 117 ? -12.641 -4.09 30.094 1 23.83 117 ARG B C 1
ATOM 1840 O O . ARG B 1 117 ? -13.281 -4.863 29.375 1 23.83 117 ARG B O 1
#

Sequence (234 aa):
MERSESRDIGDGYKLIYHGTTSGYNGVGIIVNNDYRYFITSVQRVSDRLMSIMITEGSNVLRIVSAYAPQCGCTDDTKEQFYRGFKELLQGFAERENVIIGGDFNGHVGSARDGYERMERSESRDIGDGYKLIYHGTTSGYNGVGIIVNNDYRYFITSVQRVSDRLMSIMITEGSNVLRIVSAYAPQCGCTDDTKEQFYRGFKELLQGFAERENVIIGGDFNGHVGSARDGYER

Solvent-accessible surface area (backbone atoms only — not comparable to full-atom values): 12226 Å² total; per-residue (Å²): 104,79,43,74,48,76,43,76,74,56,98,60,30,30,39,38,38,27,20,38,69,80,40,52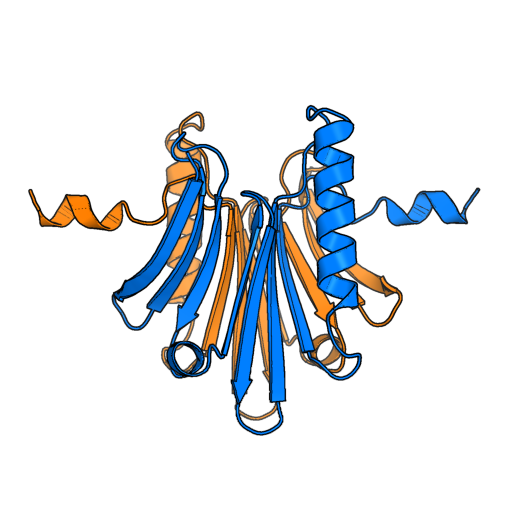,49,13,20,30,39,35,28,23,66,71,55,60,75,25,58,76,46,77,45,75,75,44,42,35,30,33,35,36,32,33,51,58,90,91,45,45,38,36,42,32,15,30,42,46,66,44,86,88,51,55,67,67,58,43,51,52,50,52,50,52,50,50,54,54,57,69,68,52,61,88,86,46,38,42,39,36,20,8,28,38,22,57,54,88,55,58,73,57,63,71,69,71,104,104,78,43,73,47,74,46,77,73,56,98,61,31,32,3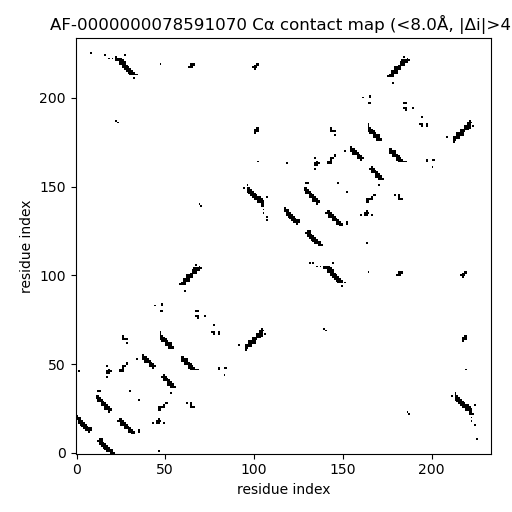7,37,39,28,19,38,72,78,40,51,49,13,19,29,40,34,28,24,67,70,55,59,76,26,59,77,45,76,46,76,76,46,42,37,29,33,34,38,32,34,50,59,89,90,46,43,39,36,41,32,15,32,43,46,67,45,86,89,51,54,68,66,57,43,50,53,50,53,50,51,50,50,54,54,57,68,68,53,60,88,84,44,38,42,40,38,19,9,28,38,24,54,58,76,63,58,73,57,62,69,66,71,105

Secondary structure (DSSP, 8-state):
-EEEEEEEEETTEEEEEEEETTSS-EEEEEEEGGGGG-EEEEEEEETTEEEEEEEETTEEEEEEEEEPPPTTS-HHHHHHHHHHHHHHHHTS-TTSEEEEEEE-TTGGGGGGTTT--/-EEEEEEEEETTEEEEEEEETTSS-EEEEEEEGGGGG-EEEEEEEETTEEEEEEEETTEEEEEEEEEPPPTTS-HHHHHHHHHHHHHHHHTS-TTSEEEEEEE-TT-TTGGGHHHH-

Radius of gyration: 16.8 Å; Cα contacts (8 Å, |Δi|>4): 525; chains: 2; bounding box: 35×43×51 Å

Organism: NCBI:txid53326